Protein AF-D0RM28-F1 (afdb_monomer_lite)

Sequence (198 aa):
KNPDLLLHEFKRELDELSIKRGDALGRLAEESLDTLKEMCFSPALELQLTHNIIQNAFKDYDKEEWVIDVNKELTVTDVIVECFPLHDRAFNKQFFDEYRKRTFEFNLRKVAAGNSDRWAVEELRLHFGERVAFLFAFMHIYTKHLLPLTLSCLFYYLCYRFTSAPTWKQYMEGLAVIGVCVVCFWGPSFLVCWPRDT

Organism: Phytophthora infestans (strain T30-4) (NCBI:txid403677)

Secondary structure (DSSP, 8-state):
--HHHHHHHHHHHHHHHHHHHT-HHHHHHHS-HHHHHH----HHHHHHHHHHHHHHHHHSPPPPGGGGGSSS---HHHH-----PPP-HHHHHHHHHHHHHHHH---HHHHSSTTTTHHHHHHHHHHH-HHHHHHHHHHHHHHHHHHHHHHHHHHHHHHHHH--S--HHHHHHHHHHHHHHIIIIIHHHHHHHHHHH-

Radius of gyration: 26.25 Å; chains: 1; bounding box: 63×34×83 Å

pLDDT: mean 74.26, std 14.45, range [44.38, 92.38]

InterPro domains:
  IPR007632 Anoctamin [PTHR12308] (38-196)
  IPR049452 Anoctamin, transmembrane domain [PF04547] (125-196)

Structure (mmCIF, N/CA/C/O backbone):
data_AF-D0RM28-F1
#
_entry.id   AF-D0RM28-F1
#
loop_
_atom_site.group_PDB
_atom_site.id
_atom_site.type_symbol
_atom_site.label_atom_id
_atom_site.label_alt_id
_atom_site.label_comp_id
_atom_site.label_asym_id
_atom_site.label_entity_id
_atom_site.label_seq_id
_atom_site.pdbx_PDB_ins_code
_atom_site.Cartn_x
_atom_site.Cartn_y
_atom_site.Cartn_z
_atom_site.occupancy
_atom_site.B_iso_or_equiv
_atom_site.auth_seq_id
_atom_site.auth_comp_id
_atom_site.auth_asym_id
_atom_site.auth_atom_id
_atom_site.pdbx_PDB_model_num
ATOM 1 N N . LYS A 1 1 ? 28.332 6.209 10.156 1.00 46.50 1 LYS A N 1
ATOM 2 C CA . LYS A 1 1 ? 27.648 6.852 9.008 1.00 46.50 1 LYS A CA 1
ATOM 3 C C . LYS A 1 1 ? 28.475 6.467 7.789 1.00 46.50 1 LYS A C 1
ATOM 5 O O . LYS A 1 1 ? 29.625 6.879 7.740 1.00 46.50 1 LYS A O 1
ATOM 10 N N . ASN A 1 2 ? 27.979 5.554 6.955 1.00 49.97 2 ASN A N 1
ATOM 11 C CA . ASN A 1 2 ? 28.790 4.892 5.928 1.00 49.97 2 ASN A CA 1
ATOM 12 C C . ASN A 1 2 ? 28.854 5.786 4.677 1.00 49.97 2 ASN A C 1
ATOM 14 O O . ASN A 1 2 ? 27.791 6.132 4.163 1.00 49.97 2 ASN A O 1
ATOM 18 N N . PRO A 1 3 ? 30.050 6.195 4.221 1.00 57.53 3 PRO A N 1
ATOM 19 C CA . PRO A 1 3 ? 30.212 7.125 3.101 1.00 57.53 3 PRO A CA 1
ATOM 20 C C . PRO A 1 3 ? 29.680 6.549 1.782 1.00 57.53 3 PRO A C 1
ATOM 22 O O . PRO A 1 3 ? 29.126 7.291 0.977 1.00 57.53 3 PRO A O 1
ATOM 25 N N . ASP A 1 4 ? 29.743 5.229 1.616 1.00 56.53 4 ASP A N 1
ATOM 26 C CA . ASP A 1 4 ? 29.269 4.546 0.408 1.00 56.53 4 ASP A CA 1
ATOM 27 C C . ASP A 1 4 ? 27.743 4.606 0.275 1.00 56.53 4 ASP A C 1
ATOM 29 O O . ASP A 1 4 ? 27.213 4.788 -0.817 1.00 56.53 4 ASP A O 1
ATOM 33 N N . LEU A 1 5 ? 27.020 4.548 1.400 1.00 57.16 5 LEU A N 1
ATOM 34 C CA . LEU A 1 5 ? 25.557 4.641 1.411 1.00 57.16 5 LEU A CA 1
ATOM 35 C C . LEU A 1 5 ? 25.084 6.017 0.922 1.00 57.16 5 LEU A C 1
ATOM 37 O O . LEU A 1 5 ? 24.138 6.109 0.149 1.00 57.16 5 LEU A O 1
ATOM 41 N N . LEU A 1 6 ? 25.789 7.074 1.332 1.00 59.00 6 LEU A N 1
ATOM 42 C CA . LEU A 1 6 ? 25.508 8.441 0.893 1.00 59.00 6 LEU A CA 1
ATOM 43 C C . LEU A 1 6 ? 25.786 8.617 -0.597 1.00 59.00 6 LEU A C 1
ATOM 45 O O . LEU A 1 6 ? 25.054 9.326 -1.274 1.00 59.00 6 LEU A O 1
ATOM 49 N N . LEU A 1 7 ? 26.823 7.962 -1.114 1.00 59.16 7 LEU A N 1
ATOM 50 C CA . LEU A 1 7 ? 27.170 8.011 -2.530 1.00 59.16 7 LEU A CA 1
ATOM 51 C C . LEU A 1 7 ? 26.088 7.331 -3.385 1.00 59.16 7 LEU A C 1
ATOM 53 O O . LEU A 1 7 ? 25.697 7.860 -4.425 1.00 59.16 7 LEU A O 1
ATOM 57 N N . HIS A 1 8 ? 25.541 6.213 -2.904 1.00 61.38 8 HIS A N 1
ATOM 58 C CA . HIS A 1 8 ? 24.409 5.536 -3.539 1.00 61.38 8 HIS A CA 1
ATOM 59 C C . HIS A 1 8 ? 23.104 6.340 -3.458 1.00 61.38 8 HIS A C 1
ATOM 61 O O . HIS A 1 8 ? 22.380 6.409 -4.450 1.00 61.38 8 HIS A O 1
ATOM 67 N N . GLU A 1 9 ? 22.816 6.982 -2.323 1.00 68.81 9 GLU A N 1
ATOM 68 C CA . GLU A 1 9 ? 21.665 7.887 -2.182 1.00 68.81 9 GLU A CA 1
ATOM 69 C C . GLU A 1 9 ? 21.782 9.087 -3.129 1.00 68.81 9 GLU A C 1
ATOM 71 O O . GLU A 1 9 ? 20.832 9.412 -3.836 1.00 68.81 9 GLU A O 1
ATOM 76 N N . PHE A 1 10 ? 22.971 9.684 -3.230 1.00 65.12 10 PHE A N 1
ATOM 77 C CA . PHE A 1 10 ? 23.215 10.824 -4.110 1.00 65.12 10 PHE A CA 1
ATOM 78 C C . PHE A 1 10 ? 23.087 10.445 -5.587 1.00 65.12 10 PHE A C 1
ATOM 80 O O . PHE A 1 10 ? 22.522 11.200 -6.374 1.00 65.12 10 PHE A O 1
ATOM 87 N N . LYS A 1 11 ? 23.575 9.256 -5.971 1.00 66.81 11 LYS A N 1
ATOM 88 C CA . LYS A 1 11 ? 23.439 8.739 -7.340 1.00 66.81 11 LYS A CA 1
ATOM 89 C C . LYS A 1 11 ? 21.966 8.487 -7.688 1.00 66.81 11 LYS A C 1
ATOM 91 O O . LYS A 1 11 ? 21.524 8.873 -8.764 1.00 66.81 11 LYS A O 1
ATOM 96 N N . ARG A 1 12 ? 21.193 7.952 -6.737 1.00 67.62 12 ARG A N 1
ATOM 97 C CA . ARG A 1 12 ? 19.745 7.740 -6.865 1.00 67.62 12 ARG A CA 1
ATOM 98 C C . ARG A 1 12 ? 18.971 9.051 -7.036 1.00 67.62 12 ARG A C 1
ATOM 100 O O . ARG A 1 12 ? 18.138 9.141 -7.933 1.00 67.62 12 ARG A O 1
ATOM 107 N N . GLU A 1 13 ? 19.267 10.074 -6.235 1.00 69.56 13 GLU A N 1
ATOM 108 C CA . GLU A 1 13 ? 18.639 11.398 -6.377 1.00 69.56 13 GLU A CA 1
ATOM 109 C C . GLU A 1 13 ? 18.952 12.042 -7.737 1.00 69.56 13 GLU A C 1
ATOM 111 O O . GLU A 1 13 ? 18.086 12.656 -8.366 1.00 69.56 13 GLU A O 1
ATOM 116 N N . LEU A 1 14 ? 20.184 11.876 -8.223 1.00 64.44 14 LEU A N 1
ATOM 117 C CA . LEU A 1 14 ? 20.614 12.405 -9.517 1.00 64.44 14 LEU A CA 1
ATOM 118 C C . LEU A 1 14 ? 19.883 11.735 -10.687 1.00 64.44 14 LEU A C 1
ATOM 120 O O . LEU A 1 14 ? 19.490 12.415 -11.641 1.00 64.44 14 LEU A O 1
ATOM 124 N N . ASP A 1 15 ? 19.660 10.426 -10.596 1.00 58.44 15 ASP A N 1
ATOM 125 C CA . ASP A 1 15 ? 18.940 9.667 -11.615 1.00 58.44 15 ASP A CA 1
ATOM 126 C C . ASP A 1 15 ? 17.438 10.002 -11.605 1.00 58.44 15 ASP A C 1
ATOM 128 O O . ASP A 1 15 ? 16.861 10.245 -12.668 1.00 58.44 15 ASP A O 1
ATOM 132 N N . GLU A 1 16 ? 16.819 10.172 -10.431 1.00 68.00 16 GLU A N 1
ATOM 133 C CA . GLU A 1 16 ? 15.429 10.644 -10.307 1.00 68.00 16 GLU A CA 1
ATOM 134 C C . GLU A 1 16 ? 15.219 12.038 -10.930 1.00 68.00 16 GLU A C 1
ATOM 136 O O . GLU A 1 16 ? 14.202 12.292 -11.589 1.00 68.00 16 GLU A O 1
ATOM 141 N N . LEU A 1 17 ? 16.189 12.945 -10.773 1.00 60.72 17 LEU A N 1
ATOM 142 C CA . LEU A 1 17 ? 16.155 14.271 -11.396 1.00 60.72 17 LEU A CA 1
ATOM 143 C C . LEU A 1 17 ? 16.305 14.207 -12.921 1.00 60.72 17 LEU A C 1
ATOM 145 O O . LEU A 1 17 ? 15.641 14.968 -13.630 1.00 60.72 17 LEU A O 1
ATOM 149 N N . SER A 1 18 ? 17.137 13.298 -13.433 1.00 55.44 18 SER A N 1
ATOM 150 C CA . SER A 1 18 ? 17.341 13.117 -14.877 1.00 55.44 18 SER A CA 1
ATOM 151 C C . SER A 1 18 ? 16.098 12.553 -15.578 1.00 55.44 18 SER A C 1
ATOM 153 O O . SER A 1 18 ? 15.728 13.017 -16.658 1.00 55.44 18 SER A O 1
ATOM 155 N N . ILE A 1 19 ? 15.380 11.638 -14.915 1.00 60.91 19 ILE A N 1
ATOM 156 C CA . ILE A 1 19 ? 14.118 11.061 -15.396 1.00 60.91 19 ILE A CA 1
ATOM 157 C C . ILE A 1 19 ? 13.021 12.127 -15.431 1.00 60.91 19 ILE A C 1
ATOM 159 O O . ILE A 1 19 ? 12.317 12.250 -16.431 1.00 60.91 19 ILE A O 1
ATOM 163 N N . LYS A 1 20 ? 12.905 12.957 -14.383 1.00 65.19 20 LYS A N 1
ATOM 164 C CA . LYS A 1 20 ? 11.943 14.075 -14.356 1.00 65.19 20 LYS A CA 1
ATOM 165 C C . LYS A 1 20 ? 12.203 15.118 -15.444 1.00 65.19 20 LYS A C 1
ATOM 167 O O . LYS A 1 20 ? 11.266 15.791 -15.865 1.00 65.19 20 LYS A O 1
ATOM 172 N N . ARG A 1 21 ? 13.457 15.267 -15.881 1.00 60.56 21 ARG A N 1
ATOM 173 C CA . ARG A 1 21 ? 13.856 16.213 -16.932 1.00 60.56 21 ARG A CA 1
ATOM 174 C C . ARG A 1 21 ? 13.697 15.648 -18.350 1.00 60.56 21 ARG A C 1
ATOM 176 O O . ARG A 1 21 ? 13.718 16.421 -19.297 1.00 60.56 21 ARG A O 1
ATOM 183 N N . GLY A 1 22 ? 13.499 14.336 -18.498 1.00 52.62 22 GLY A N 1
ATOM 184 C CA . GLY A 1 22 ? 13.383 13.678 -19.804 1.00 52.62 22 GLY A CA 1
ATOM 185 C C . GLY A 1 22 ? 14.721 13.429 -20.515 1.00 52.62 22 GLY A C 1
ATOM 186 O O . GLY A 1 22 ? 14.722 12.877 -21.608 1.00 52.62 22 GLY A O 1
ATOM 187 N N . ASP A 1 23 ? 15.852 13.756 -19.880 1.00 54.53 23 ASP A N 1
ATOM 188 C CA . ASP A 1 23 ? 17.212 13.585 -20.426 1.00 54.53 23 ASP A CA 1
ATOM 189 C C . ASP A 1 23 ? 17.812 12.190 -20.140 1.00 54.53 23 ASP A C 1
ATOM 191 O O . ASP A 1 23 ? 18.965 11.915 -20.477 1.00 54.53 23 ASP A O 1
ATOM 195 N N . ALA A 1 24 ? 17.050 11.286 -19.511 1.00 53.72 24 ALA A N 1
ATOM 196 C CA . ALA A 1 24 ? 17.542 9.984 -19.047 1.00 53.72 24 ALA A CA 1
ATOM 197 C C . ALA A 1 24 ? 18.117 9.099 -20.173 1.00 53.72 24 ALA A C 1
ATOM 199 O O . ALA A 1 24 ? 19.068 8.354 -19.945 1.00 53.72 24 ALA A O 1
ATOM 200 N N . LEU A 1 25 ? 17.585 9.210 -21.395 1.00 49.03 25 LEU A N 1
ATOM 201 C CA . LEU A 1 25 ? 18.029 8.411 -22.543 1.00 49.03 25 LEU A CA 1
ATOM 202 C C . LEU A 1 25 ? 19.440 8.776 -23.024 1.00 49.03 25 LEU A C 1
ATOM 204 O O . LEU A 1 25 ? 20.177 7.890 -23.444 1.00 49.03 25 LEU A O 1
ATOM 208 N N . GLY A 1 26 ? 19.837 10.051 -22.934 1.00 44.44 26 GLY A N 1
ATOM 209 C CA . GLY A 1 26 ? 21.146 10.506 -23.416 1.00 44.44 26 GLY A CA 1
ATOM 210 C C . GLY A 1 26 ? 22.302 9.996 -22.556 1.00 44.44 26 GLY A C 1
ATOM 211 O O . GLY A 1 26 ? 23.329 9.582 -23.082 1.00 44.44 26 GLY A O 1
ATOM 212 N N . ARG A 1 27 ? 22.111 9.950 -21.231 1.00 47.25 27 ARG A N 1
ATOM 213 C CA . ARG A 1 27 ? 23.157 9.509 -20.295 1.00 47.25 27 ARG A CA 1
ATOM 214 C C . ARG A 1 27 ? 23.271 7.985 -20.200 1.00 47.25 27 ARG A C 1
ATOM 216 O O . ARG A 1 27 ? 24.377 7.471 -20.092 1.00 47.25 27 ARG A O 1
ATOM 223 N N . LEU A 1 28 ? 22.146 7.268 -20.290 1.00 47.31 28 LEU A N 1
ATOM 224 C CA . LEU A 1 28 ? 22.122 5.798 -20.309 1.00 47.31 28 LEU A CA 1
ATOM 225 C C . LEU A 1 28 ? 22.704 5.210 -21.606 1.00 47.31 28 LEU A C 1
ATOM 227 O O . LEU A 1 28 ? 23.161 4.073 -21.597 1.00 47.31 28 LEU A O 1
ATOM 231 N N . ALA A 1 29 ? 22.696 5.970 -22.707 1.00 47.12 29 ALA A N 1
ATOM 232 C CA . ALA A 1 29 ? 23.328 5.570 -23.964 1.00 47.12 29 ALA A CA 1
ATOM 233 C C . ALA A 1 29 ? 24.857 5.786 -23.975 1.00 47.12 29 ALA A C 1
ATOM 235 O O . ALA A 1 29 ? 25.557 5.098 -24.717 1.00 47.12 29 ALA A O 1
ATOM 236 N N . GLU A 1 30 ? 25.378 6.723 -23.170 1.00 50.06 30 GLU A N 1
ATOM 237 C CA . GLU A 1 30 ? 26.821 6.993 -23.038 1.00 50.06 30 GLU A CA 1
ATOM 238 C C . GLU A 1 30 ? 27.528 6.090 -22.009 1.00 50.06 30 GLU A C 1
ATOM 240 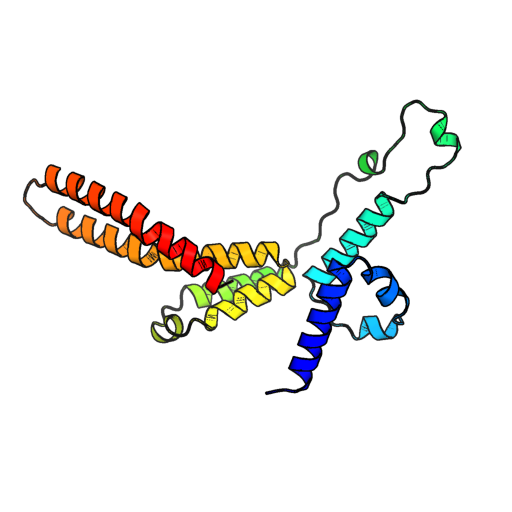O O . GLU A 1 30 ? 28.738 5.877 -22.115 1.00 50.06 30 GLU A O 1
ATOM 245 N N . GLU A 1 31 ? 26.811 5.530 -21.029 1.00 50.91 31 GLU A N 1
ATOM 246 C CA . GLU A 1 31 ? 27.380 4.548 -20.096 1.00 50.91 31 GLU A CA 1
ATOM 247 C C . GLU A 1 31 ? 27.552 3.186 -20.786 1.00 50.91 31 GLU A C 1
ATOM 249 O O . GLU A 1 31 ? 26.602 2.579 -21.279 1.00 50.91 31 GLU A O 1
ATOM 254 N N . SER A 1 32 ? 28.792 2.685 -20.828 1.00 46.16 32 SER A N 1
ATOM 255 C CA . SER A 1 32 ? 29.096 1.385 -21.428 1.00 46.16 32 SER A CA 1
ATOM 256 C C . SER A 1 32 ? 28.301 0.267 -20.738 1.00 46.16 32 SER A C 1
ATOM 258 O O . SER A 1 32 ? 28.087 0.299 -19.525 1.00 46.16 32 SER A O 1
ATOM 260 N N . LEU A 1 33 ? 27.908 -0.753 -21.508 1.00 49.31 33 LEU A N 1
ATOM 261 C CA . LEU A 1 33 ? 27.204 -1.963 -21.048 1.00 49.31 33 LEU A CA 1
ATOM 262 C C . LEU A 1 33 ? 27.838 -2.628 -19.807 1.00 49.31 33 LEU A C 1
ATOM 264 O O . LEU A 1 33 ? 27.130 -3.254 -19.019 1.00 49.31 33 LEU A O 1
ATOM 268 N N . ASP A 1 34 ? 29.147 -2.454 -19.600 1.00 44.38 34 ASP A N 1
ATOM 269 C CA . ASP A 1 34 ? 29.862 -2.943 -18.417 1.00 44.38 34 ASP A CA 1
ATOM 270 C C . ASP A 1 34 ? 29.525 -2.148 -17.140 1.00 44.38 34 ASP A C 1
ATOM 272 O O . ASP A 1 34 ? 29.417 -2.734 -16.066 1.00 44.38 34 ASP A O 1
ATOM 276 N N . THR A 1 35 ? 29.251 -0.844 -17.252 1.00 48.12 35 THR A N 1
ATOM 277 C CA . THR A 1 35 ? 28.790 0.017 -16.142 1.00 48.12 35 THR A CA 1
ATOM 278 C C . THR A 1 35 ? 27.351 -0.307 -15.729 1.00 48.12 35 THR A C 1
ATOM 280 O O . THR A 1 35 ? 27.029 -0.302 -14.542 1.00 48.12 35 THR A O 1
ATOM 283 N N . LEU A 1 36 ? 26.484 -0.650 -16.692 1.00 49.00 36 LEU A N 1
ATOM 284 C CA . LEU A 1 36 ? 25.109 -1.104 -16.427 1.00 49.00 36 LEU A CA 1
ATOM 285 C C . LEU A 1 36 ? 25.074 -2.447 -15.688 1.00 49.00 36 LEU A C 1
ATOM 287 O O . LEU A 1 36 ? 24.183 -2.675 -14.876 1.00 49.00 36 LEU A O 1
ATOM 291 N N . LYS A 1 37 ? 26.065 -3.318 -15.917 1.00 47.62 37 LYS A N 1
ATOM 292 C CA . LYS A 1 37 ? 26.203 -4.602 -15.214 1.00 47.62 37 LYS A CA 1
ATOM 293 C C . LYS A 1 37 ? 26.574 -4.436 -13.733 1.00 47.62 37 LYS A C 1
ATOM 295 O O . LYS A 1 37 ? 26.284 -5.323 -12.933 1.00 47.62 37 LYS A O 1
ATOM 300 N N . GLU A 1 38 ? 27.186 -3.309 -13.366 1.00 48.28 38 GLU A N 1
ATOM 301 C CA . GLU A 1 38 ? 27.486 -2.932 -11.977 1.00 48.28 38 GLU A CA 1
ATOM 302 C C . GLU A 1 38 ? 26.365 -2.109 -11.315 1.00 48.28 38 GLU A C 1
ATOM 304 O O . GLU A 1 38 ? 26.371 -1.923 -10.095 1.00 48.28 38 GLU A O 1
ATOM 309 N N . MET A 1 39 ? 25.364 -1.645 -12.076 1.00 51.94 39 MET A N 1
ATOM 310 C CA . MET A 1 39 ? 24.176 -1.017 -11.502 1.00 51.94 39 MET A CA 1
ATOM 311 C C . MET A 1 39 ? 23.194 -2.084 -11.027 1.00 51.94 39 MET A C 1
ATOM 313 O O . MET A 1 39 ? 22.466 -2.696 -11.802 1.00 51.94 39 MET A O 1
ATOM 317 N N . CYS A 1 40 ? 23.144 -2.287 -9.712 1.00 59.53 40 CYS A N 1
ATOM 318 C CA . CYS A 1 40 ? 22.109 -3.099 -9.086 1.00 59.53 40 CYS A CA 1
ATOM 319 C C . CYS A 1 40 ? 20.795 -2.298 -9.069 1.00 59.53 40 CYS A C 1
ATOM 321 O O . CYS A 1 40 ? 20.467 -1.630 -8.085 1.00 59.53 40 CYS A O 1
ATOM 323 N N . PHE A 1 41 ? 20.080 -2.280 -10.196 1.00 64.38 41 PHE A N 1
ATOM 324 C CA . PHE A 1 41 ? 18.762 -1.659 -10.267 1.00 64.38 41 PHE A CA 1
ATOM 325 C C . PHE A 1 41 ? 17.763 -2.432 -9.402 1.00 64.38 41 PHE A C 1
ATOM 327 O O . PHE A 1 41 ? 17.787 -3.660 -9.329 1.00 64.38 41 PHE A O 1
ATOM 334 N N . SER A 1 42 ? 16.854 -1.712 -8.742 1.00 78.12 42 SER A N 1
ATOM 335 C CA . SER A 1 42 ? 15.725 -2.365 -8.078 1.00 78.12 42 SER A CA 1
ATOM 336 C C . SER A 1 42 ? 14.830 -3.037 -9.128 1.00 78.12 42 SER A C 1
ATOM 338 O O . SER A 1 42 ? 14.594 -2.408 -10.167 1.00 78.12 42 SER A O 1
ATOM 340 N N . PRO A 1 43 ? 14.251 -4.219 -8.852 1.00 81.81 43 PRO A N 1
ATOM 341 C CA . PRO A 1 43 ? 13.397 -4.927 -9.808 1.00 81.81 43 PRO A CA 1
ATOM 342 C C . PRO A 1 43 ? 12.269 -4.063 -10.393 1.00 81.81 43 PRO A C 1
ATOM 344 O O . PRO A 1 43 ? 11.981 -4.128 -11.585 1.00 81.81 43 PRO A O 1
ATOM 347 N N . ALA A 1 44 ? 11.657 -3.193 -9.581 1.00 84.25 44 ALA A N 1
ATOM 348 C CA . ALA A 1 44 ? 10.606 -2.291 -10.051 1.00 84.25 44 ALA A CA 1
ATOM 349 C C . ALA A 1 44 ? 11.102 -1.265 -11.082 1.00 84.25 44 ALA A C 1
ATOM 351 O O . ALA A 1 44 ? 10.401 -0.967 -12.048 1.00 84.25 44 ALA A O 1
ATOM 352 N N . LEU A 1 45 ? 12.308 -0.729 -10.883 1.00 83.69 45 LEU A N 1
ATOM 353 C CA . LEU A 1 45 ? 12.910 0.250 -11.788 1.00 83.69 45 LEU A CA 1
ATOM 354 C C . LEU A 1 45 ? 13.304 -0.407 -13.113 1.00 83.69 45 LEU A C 1
ATOM 356 O O . LEU A 1 45 ? 13.041 0.154 -14.171 1.00 83.69 45 LEU A O 1
ATOM 360 N N . GLU A 1 46 ? 13.875 -1.609 -13.061 1.00 85.25 46 GLU A N 1
ATOM 361 C CA . GLU A 1 46 ? 14.212 -2.388 -14.255 1.00 85.25 46 GLU A CA 1
ATOM 362 C C . GLU A 1 46 ? 12.964 -2.675 -15.103 1.00 85.25 46 GLU A C 1
ATOM 364 O O . GLU A 1 46 ? 12.948 -2.432 -16.314 1.00 85.25 46 GLU A O 1
ATOM 369 N N . LEU A 1 47 ? 11.872 -3.102 -14.459 1.00 88.19 47 LEU A N 1
ATOM 370 C CA . LEU A 1 47 ? 10.590 -3.319 -15.129 1.00 88.19 47 LEU A CA 1
ATOM 371 C C . LEU A 1 47 ? 10.005 -2.022 -15.697 1.00 88.19 47 LEU A C 1
ATOM 373 O O . LEU A 1 47 ? 9.475 -2.028 -16.808 1.00 88.19 47 LEU A O 1
ATOM 377 N N . GLN A 1 48 ? 10.113 -0.906 -14.974 1.00 87.50 48 GLN A N 1
ATOM 378 C CA . GLN A 1 48 ? 9.636 0.394 -15.443 1.00 87.50 48 GLN A CA 1
ATOM 379 C C . GLN A 1 48 ? 10.420 0.882 -16.667 1.00 87.50 48 GLN A C 1
ATOM 381 O O . GLN A 1 48 ? 9.816 1.354 -17.631 1.00 87.50 48 GLN A O 1
ATOM 386 N N . LEU A 1 49 ? 11.748 0.752 -16.653 1.00 87.06 49 LEU A N 1
ATOM 387 C CA . LEU A 1 49 ? 12.602 1.095 -17.790 1.00 87.06 49 LEU A CA 1
ATOM 388 C C . LEU A 1 49 ? 12.273 0.218 -19.000 1.00 87.06 49 LEU A C 1
ATOM 390 O O . LEU A 1 49 ? 12.038 0.744 -20.086 1.00 87.06 49 LEU A O 1
ATOM 394 N N . THR A 1 50 ? 12.158 -1.094 -18.796 1.00 88.44 50 THR A N 1
ATOM 395 C CA . THR A 1 50 ? 11.785 -2.047 -19.851 1.00 88.44 50 THR A CA 1
ATOM 396 C C . THR A 1 50 ? 10.423 -1.702 -20.453 1.00 88.44 50 THR A C 1
ATOM 398 O O . THR A 1 50 ? 10.275 -1.644 -21.672 1.00 88.44 50 THR A O 1
ATOM 401 N N . HIS A 1 51 ? 9.431 -1.400 -19.612 1.00 88.75 51 HIS A N 1
ATOM 402 C CA . HIS A 1 51 ? 8.107 -0.991 -20.068 1.00 88.75 51 HIS A CA 1
ATOM 403 C C . HIS A 1 51 ? 8.155 0.305 -20.886 1.00 88.75 51 HIS A C 1
ATOM 405 O O . HIS A 1 51 ? 7.541 0.375 -21.946 1.00 88.75 51 HIS A O 1
ATOM 411 N N . ASN A 1 52 ? 8.915 1.311 -20.443 1.00 88.75 52 ASN A N 1
ATOM 412 C CA . ASN A 1 52 ? 9.064 2.570 -21.174 1.00 88.75 52 ASN A CA 1
ATOM 413 C C . ASN A 1 52 ? 9.742 2.378 -22.538 1.00 88.75 52 ASN A C 1
ATOM 415 O O . ASN A 1 52 ? 9.319 2.993 -23.512 1.00 88.75 52 ASN A O 1
ATOM 419 N N . ILE A 1 53 ? 10.756 1.512 -22.627 1.00 89.88 53 ILE A N 1
ATOM 420 C CA . ILE A 1 53 ? 11.411 1.175 -23.900 1.00 89.88 53 ILE A CA 1
ATOM 421 C C . ILE A 1 53 ? 10.402 0.541 -24.862 1.00 89.88 53 ILE A C 1
ATOM 423 O O . ILE A 1 53 ? 10.309 0.963 -26.012 1.00 89.88 53 ILE A O 1
ATOM 427 N N . ILE A 1 54 ? 9.604 -0.418 -24.384 1.00 87.62 54 ILE A N 1
ATOM 428 C CA . ILE A 1 54 ? 8.563 -1.074 -25.187 1.00 87.62 54 ILE A CA 1
ATOM 429 C C . ILE A 1 54 ? 7.511 -0.059 -25.658 1.00 87.62 54 ILE A C 1
ATOM 431 O O . ILE A 1 54 ? 7.161 -0.039 -26.834 1.00 87.62 54 ILE A O 1
ATOM 435 N N . GLN A 1 55 ? 7.028 0.813 -24.768 1.00 86.25 55 GLN A N 1
ATOM 436 C CA . GLN A 1 55 ? 6.030 1.832 -25.112 1.00 86.25 55 GLN A CA 1
ATOM 437 C C . GLN A 1 55 ? 6.559 2.854 -26.124 1.00 86.25 55 GLN A C 1
ATOM 439 O O . GLN A 1 55 ? 5.841 3.226 -27.050 1.00 86.25 55 GLN A O 1
ATOM 444 N N . ASN A 1 56 ? 7.818 3.278 -25.991 1.00 86.31 56 ASN A N 1
ATOM 445 C CA . ASN A 1 56 ? 8.446 4.160 -26.972 1.00 86.31 56 ASN A CA 1
ATOM 446 C C . ASN A 1 56 ? 8.610 3.452 -28.325 1.00 86.31 56 ASN A C 1
ATOM 448 O O . ASN A 1 56 ? 8.270 4.029 -29.351 1.00 86.31 56 ASN A O 1
ATOM 452 N N . ALA A 1 57 ? 9.010 2.177 -28.338 1.00 84.88 57 ALA A N 1
ATOM 453 C CA . ALA A 1 57 ? 9.078 1.390 -29.571 1.00 84.88 57 ALA A CA 1
ATOM 454 C C . ALA A 1 57 ? 7.701 1.226 -30.247 1.00 84.88 57 ALA A C 1
ATOM 456 O O . ALA A 1 57 ? 7.606 1.261 -31.469 1.00 84.88 57 ALA A O 1
ATOM 457 N N . PHE A 1 58 ? 6.618 1.100 -29.473 1.00 83.50 58 PHE A N 1
ATOM 458 C CA . PHE A 1 58 ? 5.248 1.072 -30.006 1.00 83.50 58 PHE A CA 1
ATOM 459 C C . PHE A 1 58 ? 4.755 2.423 -30.521 1.00 83.50 58 PHE A C 1
ATOM 461 O O . PHE A 1 58 ? 3.766 2.467 -31.250 1.00 83.50 58 PHE A O 1
ATOM 468 N N . LYS A 1 59 ? 5.400 3.521 -30.132 1.00 81.00 59 LYS A N 1
ATOM 469 C CA . LYS A 1 59 ? 5.102 4.856 -30.645 1.00 81.00 59 LYS A CA 1
ATOM 470 C C . LYS A 1 59 ? 5.874 5.144 -31.932 1.00 81.00 59 LYS A C 1
ATOM 472 O O . LYS A 1 59 ? 5.301 5.708 -32.858 1.00 81.00 59 LYS A O 1
ATOM 477 N N . ASP A 1 60 ? 7.131 4.715 -31.980 1.00 80.19 60 ASP A N 1
ATOM 478 C CA . ASP A 1 60 ? 8.087 5.037 -33.041 1.00 80.19 60 ASP A CA 1
ATOM 479 C C . ASP A 1 60 ? 8.245 3.889 -34.062 1.00 80.19 60 ASP A C 1
ATOM 481 O O . ASP A 1 60 ? 9.305 3.731 -34.660 1.00 80.19 60 ASP A O 1
ATOM 485 N N . TYR A 1 61 ? 7.214 3.053 -34.255 1.00 74.56 61 TYR A N 1
ATOM 486 C CA . TYR A 1 61 ? 7.278 1.963 -35.232 1.00 74.56 61 TYR A CA 1
ATOM 487 C C . TYR A 1 61 ? 7.233 2.498 -36.665 1.00 74.56 61 TYR A C 1
ATOM 489 O O . TYR A 1 61 ? 6.413 3.357 -37.006 1.00 74.56 61 TYR A O 1
ATOM 497 N N . ASP A 1 62 ? 8.090 1.942 -37.518 1.00 69.75 62 ASP A N 1
ATOM 498 C CA . ASP A 1 62 ? 8.094 2.263 -38.939 1.00 69.75 62 ASP A CA 1
ATOM 499 C C . ASP A 1 62 ? 6.791 1.777 -39.587 1.00 69.75 62 ASP A C 1
ATOM 501 O O . ASP A 1 62 ? 6.425 0.600 -39.510 1.00 69.75 62 ASP A O 1
ATOM 505 N N . LYS A 1 63 ? 6.076 2.696 -40.242 1.00 65.00 63 LYS A N 1
ATOM 506 C CA . LYS A 1 63 ? 4.965 2.357 -41.136 1.00 65.00 63 LYS A CA 1
ATOM 507 C C . LYS A 1 63 ? 5.531 2.163 -42.539 1.00 65.00 63 LYS A C 1
ATOM 509 O O . LYS A 1 63 ? 6.081 3.100 -43.113 1.00 65.00 63 LYS A O 1
ATOM 514 N N . GLU A 1 64 ? 5.389 0.967 -43.102 1.00 64.94 64 GLU A N 1
ATOM 515 C CA . GLU A 1 64 ? 5.775 0.719 -44.495 1.00 64.94 64 GLU A CA 1
ATOM 516 C C . GLU A 1 64 ? 4.854 1.516 -45.447 1.00 64.94 64 GLU A C 1
ATOM 518 O O . GLU A 1 64 ? 3.635 1.539 -45.262 1.00 64.94 64 GLU A O 1
ATOM 523 N N . GLU A 1 65 ? 5.420 2.176 -46.470 1.00 58.78 65 GLU A N 1
ATOM 524 C CA . GLU A 1 65 ? 4.701 3.117 -47.361 1.00 58.78 65 GLU A CA 1
ATOM 525 C C . GLU A 1 65 ? 3.440 2.525 -48.017 1.00 58.78 65 GLU A C 1
ATOM 527 O O . GLU A 1 65 ? 2.475 3.247 -48.264 1.00 58.78 65 GLU A O 1
ATOM 532 N N . TRP A 1 66 ? 3.398 1.210 -48.260 1.00 57.53 66 TRP A N 1
ATOM 533 C CA . TRP A 1 66 ? 2.251 0.542 -48.889 1.00 57.53 66 TRP A CA 1
ATOM 534 C C . TRP A 1 66 ? 1.027 0.398 -47.968 1.00 57.53 66 TRP A C 1
ATOM 536 O O . TRP A 1 66 ? -0.070 0.130 -48.455 1.00 57.53 66 TRP A O 1
ATOM 546 N N . VAL A 1 67 ? 1.178 0.588 -46.652 1.00 55.66 67 VAL A N 1
ATOM 547 C CA . VAL A 1 67 ? 0.072 0.515 -45.676 1.00 55.66 67 VAL A CA 1
ATOM 548 C C . VAL A 1 67 ? -0.804 1.779 -45.719 1.00 55.66 67 VAL A C 1
ATOM 550 O O . VAL A 1 67 ? -1.956 1.747 -45.291 1.00 55.66 67 VAL A O 1
ATOM 553 N N . ILE A 1 68 ? -0.300 2.876 -46.298 1.00 56.12 68 ILE A N 1
ATOM 554 C CA . ILE A 1 68 ? -0.990 4.177 -46.394 1.00 56.12 68 ILE A CA 1
ATOM 555 C C . ILE A 1 68 ? -2.149 4.140 -47.417 1.00 56.12 68 ILE A C 1
ATOM 557 O O . ILE A 1 68 ? -3.058 4.965 -47.355 1.00 56.12 68 ILE A O 1
ATOM 561 N N . ASP A 1 69 ? -2.163 3.157 -48.324 1.00 56.22 69 ASP A N 1
ATOM 562 C CA . ASP A 1 69 ? -3.141 3.051 -49.421 1.00 56.22 69 ASP A CA 1
ATOM 563 C C . ASP A 1 69 ? -4.430 2.286 -49.038 1.00 56.22 69 ASP A C 1
ATOM 565 O O . ASP A 1 69 ? -5.390 2.212 -49.811 1.00 56.22 69 ASP A O 1
ATOM 569 N N . VAL A 1 70 ? -4.489 1.708 -47.831 1.00 59.06 70 VAL A N 1
ATOM 570 C CA . VAL A 1 70 ? -5.642 0.936 -47.344 1.00 59.06 70 VAL A CA 1
ATOM 571 C C . VAL A 1 70 ? -6.325 1.704 -46.212 1.00 59.06 70 VAL A C 1
ATOM 573 O O . VAL A 1 70 ? -5.733 1.933 -45.167 1.00 59.06 70 VAL A O 1
ATOM 576 N N . ASN A 1 71 ? -7.614 2.034 -46.374 1.00 58.50 71 ASN A N 1
ATOM 577 C CA . ASN A 1 71 ? -8.465 2.779 -45.416 1.00 58.50 71 ASN A CA 1
ATOM 578 C C . ASN A 1 71 ? -8.559 2.200 -43.975 1.00 58.50 71 ASN A C 1
ATOM 580 O O . ASN A 1 71 ? -9.320 2.712 -43.153 1.00 58.50 71 ASN A O 1
ATOM 584 N N . LYS A 1 72 ? -7.843 1.117 -43.659 1.00 60.72 72 LYS A N 1
ATOM 585 C CA . LYS A 1 72 ? -7.685 0.555 -42.316 1.00 60.72 72 LYS A CA 1
ATOM 586 C C . LYS A 1 72 ? -6.196 0.418 -42.015 1.00 60.72 72 LYS A C 1
ATOM 588 O O . LYS A 1 72 ? -5.579 -0.570 -42.404 1.00 60.72 72 LYS A O 1
ATOM 593 N N . GLU A 1 73 ? -5.650 1.393 -41.301 1.00 64.81 73 GLU A N 1
ATOM 594 C CA . GLU A 1 73 ? -4.307 1.295 -40.736 1.00 64.81 73 GLU A CA 1
ATOM 595 C C . GLU A 1 73 ? -4.308 0.210 -39.649 1.00 64.81 73 GLU A C 1
ATOM 597 O O . GLU A 1 73 ? -5.003 0.355 -38.642 1.00 64.81 73 GLU A O 1
ATOM 602 N N . LEU A 1 74 ? -3.565 -0.885 -39.850 1.00 68.25 74 LEU A N 1
ATOM 603 C CA . LEU A 1 74 ? -3.267 -1.807 -38.753 1.00 68.25 74 LEU A CA 1
ATOM 604 C C . LEU A 1 74 ? -2.359 -1.090 -37.754 1.00 68.25 74 LEU A C 1
ATOM 606 O O . LEU A 1 74 ? -1.313 -0.553 -38.119 1.00 68.25 74 LEU A O 1
ATOM 610 N N . THR A 1 75 ? -2.752 -1.112 -36.490 1.00 73.25 75 THR A N 1
ATOM 611 C CA . THR A 1 75 ? -1.999 -0.526 -35.383 1.00 73.25 75 THR A CA 1
ATOM 612 C C . THR A 1 75 ? -1.359 -1.617 -34.532 1.00 73.25 75 THR A C 1
ATOM 614 O O . THR A 1 75 ? -1.790 -2.769 -34.532 1.00 73.25 75 THR A O 1
ATOM 617 N N . VAL A 1 76 ? -0.340 -1.260 -33.746 1.00 75.25 76 VAL A N 1
ATOM 618 C CA . VAL A 1 76 ? 0.313 -2.187 -32.800 1.00 75.25 76 VAL A CA 1
ATOM 619 C C . VAL A 1 76 ? -0.702 -2.819 -31.831 1.00 75.25 76 VAL A C 1
ATOM 621 O O . VAL A 1 76 ? -0.567 -3.984 -31.458 1.00 75.25 76 VAL A O 1
ATOM 624 N N . THR A 1 77 ? -1.763 -2.085 -31.489 1.00 76.00 77 THR A N 1
ATOM 625 C CA . THR A 1 77 ? -2.864 -2.542 -30.629 1.00 76.00 77 THR A CA 1
ATOM 626 C C . THR A 1 77 ? -3.762 -3.611 -31.254 1.00 76.00 77 THR A C 1
ATOM 628 O O . THR A 1 77 ? -4.491 -4.275 -30.524 1.00 76.00 77 THR A O 1
ATOM 631 N N . ASP A 1 78 ? -3.706 -3.818 -32.574 1.00 79.19 78 ASP A N 1
ATOM 632 C CA . ASP A 1 78 ? -4.431 -4.910 -33.240 1.00 79.19 78 ASP A CA 1
ATOM 633 C C . ASP A 1 78 ? -3.685 -6.252 -33.133 1.00 79.19 78 ASP A C 1
ATOM 635 O O . ASP A 1 78 ? -4.289 -7.316 -33.269 1.00 79.19 78 ASP A O 1
ATOM 639 N N . VAL A 1 79 ? -2.370 -6.213 -32.888 1.00 82.69 79 VAL A N 1
ATOM 640 C CA . VAL A 1 79 ? -1.499 -7.399 -32.815 1.00 82.69 79 VAL A CA 1
ATOM 641 C C . VAL A 1 79 ? -1.183 -7.770 -31.368 1.00 82.69 79 VAL A C 1
ATOM 643 O O . VAL A 1 79 ? -1.194 -8.947 -31.005 1.00 82.69 79 VAL A O 1
ATOM 646 N N . ILE A 1 80 ? -0.891 -6.773 -30.533 1.00 84.38 80 ILE A N 1
ATOM 647 C CA . ILE A 1 80 ? -0.492 -6.967 -29.140 1.00 84.38 80 ILE A CA 1
ATOM 648 C C . ILE A 1 80 ? -1.676 -6.629 -28.242 1.00 84.38 80 ILE A C 1
ATOM 650 O O . ILE A 1 80 ? -2.077 -5.473 -28.139 1.00 84.38 80 ILE A O 1
ATOM 654 N N . VAL A 1 81 ? -2.206 -7.652 -27.568 1.00 85.69 81 VAL A N 1
ATOM 655 C CA . VAL A 1 81 ? -3.362 -7.512 -26.672 1.00 85.69 81 VAL A CA 1
ATOM 656 C C . VAL A 1 81 ? -2.948 -6.849 -25.357 1.00 85.69 81 VAL A C 1
ATOM 658 O O . VAL A 1 81 ? -3.474 -5.799 -25.005 1.00 85.69 81 VAL A O 1
ATOM 661 N N . GLU A 1 82 ? -1.981 -7.429 -24.639 1.00 87.25 82 GLU A N 1
ATOM 662 C CA . GLU A 1 82 ? -1.527 -6.937 -23.332 1.00 87.25 82 GLU A CA 1
ATOM 663 C C . GLU A 1 82 ? -0.043 -7.258 -23.089 1.00 87.25 82 GLU A C 1
ATOM 665 O O . GLU A 1 82 ? 0.475 -8.275 -23.550 1.00 87.25 82 GLU A O 1
ATOM 670 N N . CYS A 1 83 ? 0.634 -6.402 -22.318 1.00 86.50 83 CYS A N 1
ATOM 671 C CA . CYS A 1 83 ? 2.012 -6.593 -21.866 1.00 86.50 83 CYS A CA 1
ATOM 672 C C . CYS A 1 83 ? 2.083 -6.362 -20.352 1.00 86.50 83 CYS A C 1
ATOM 674 O O . CYS A 1 83 ? 1.909 -5.234 -19.889 1.00 86.50 83 CYS A O 1
ATOM 676 N N . PHE A 1 84 ? 2.355 -7.417 -19.581 1.00 90.50 84 PHE A N 1
ATOM 677 C CA . PHE A 1 84 ? 2.403 -7.366 -18.118 1.00 90.50 84 PHE A CA 1
ATOM 678 C C . PHE A 1 84 ? 3.641 -8.089 -17.561 1.00 90.50 84 PHE A C 1
ATOM 680 O O . PHE A 1 84 ? 4.093 -9.078 -18.143 1.00 90.50 84 PHE A O 1
ATOM 687 N N . PRO A 1 85 ? 4.204 -7.618 -16.432 1.00 90.31 85 PRO A N 1
ATOM 688 C CA . PRO A 1 85 ? 5.325 -8.285 -15.783 1.00 90.31 85 PRO A CA 1
ATOM 689 C C . PRO A 1 85 ? 4.882 -9.583 -15.096 1.00 90.31 85 PRO A C 1
ATOM 691 O O . PRO A 1 85 ? 3.746 -9.714 -14.634 1.00 90.31 85 PRO A O 1
ATOM 694 N N . LEU A 1 86 ? 5.803 -10.540 -14.981 1.00 90.38 86 LEU A N 1
ATOM 695 C CA . LEU A 1 86 ? 5.564 -11.792 -14.263 1.00 90.38 86 LEU A CA 1
ATOM 696 C C . LEU A 1 86 ? 5.818 -11.633 -12.760 1.00 90.38 86 LEU A C 1
ATOM 698 O O . LEU A 1 86 ? 6.706 -10.903 -12.328 1.00 90.38 86 LEU A O 1
ATOM 702 N N . HIS A 1 87 ? 5.048 -12.363 -11.953 1.00 86.94 87 HIS A N 1
ATOM 703 C CA . HIS A 1 87 ? 5.210 -12.369 -10.501 1.00 86.94 87 HIS A CA 1
ATOM 704 C C . HIS A 1 87 ? 6.361 -13.267 -10.038 1.00 86.94 87 HIS A C 1
ATOM 706 O O . HIS A 1 87 ? 6.412 -14.448 -10.392 1.00 86.94 87 HIS A O 1
ATOM 712 N N . ASP A 1 88 ? 7.177 -12.758 -9.114 1.00 88.38 88 ASP A N 1
ATOM 713 C CA . ASP A 1 88 ? 8.097 -13.578 -8.329 1.00 88.38 88 ASP A CA 1
ATOM 714 C C . ASP A 1 88 ? 7.357 -14.255 -7.162 1.00 88.38 88 ASP A C 1
ATOM 716 O O . ASP A 1 88 ? 7.066 -13.666 -6.117 1.00 88.38 88 ASP A O 1
ATOM 720 N N . ARG A 1 89 ? 7.031 -15.537 -7.344 1.00 87.19 89 ARG A N 1
ATOM 721 C CA . ARG A 1 89 ? 6.311 -16.334 -6.339 1.00 87.19 89 ARG A CA 1
ATOM 722 C C . ARG A 1 89 ? 7.152 -16.624 -5.095 1.00 87.19 89 ARG A C 1
ATOM 724 O O . ARG A 1 89 ? 6.574 -16.793 -4.019 1.00 87.19 89 ARG A O 1
ATOM 731 N N . ALA A 1 90 ? 8.474 -16.727 -5.234 1.00 81.56 90 ALA A N 1
ATOM 732 C CA . ALA A 1 90 ? 9.362 -17.056 -4.125 1.00 81.56 90 ALA A CA 1
ATOM 733 C C . ALA A 1 90 ? 9.484 -15.860 -3.179 1.00 81.56 90 ALA A C 1
ATOM 735 O O . ALA A 1 90 ? 9.254 -16.017 -1.976 1.00 81.56 90 ALA A O 1
ATOM 736 N N . PHE A 1 91 ? 9.731 -14.673 -3.741 1.00 83.12 91 PHE A N 1
ATOM 737 C CA . PHE A 1 91 ? 9.726 -13.419 -2.994 1.00 83.12 91 PHE A CA 1
ATOM 738 C C . PHE A 1 91 ? 8.378 -13.190 -2.307 1.00 83.12 91 PHE A C 1
ATOM 740 O O . PHE A 1 91 ? 8.337 -13.019 -1.091 1.00 83.12 91 PHE A O 1
ATOM 747 N N . ASN A 1 92 ? 7.267 -13.286 -3.049 1.00 85.12 92 ASN A N 1
ATOM 748 C CA . ASN A 1 92 ? 5.933 -13.037 -2.498 1.00 85.12 92 ASN A CA 1
ATOM 749 C C . ASN A 1 92 ? 5.652 -13.903 -1.266 1.00 85.12 92 ASN A C 1
ATOM 751 O O . ASN A 1 92 ? 5.203 -13.399 -0.239 1.00 85.12 92 ASN A O 1
ATOM 755 N N . LYS A 1 93 ? 5.945 -15.206 -1.340 1.00 84.88 93 LYS A N 1
ATOM 756 C CA . LYS A 1 93 ? 5.713 -16.116 -0.215 1.00 84.88 93 LYS A CA 1
ATOM 757 C C . LYS A 1 93 ? 6.541 -15.721 1.011 1.00 84.88 93 LYS A C 1
ATOM 759 O O . LYS A 1 93 ? 5.991 -15.620 2.102 1.00 84.88 93 LYS A O 1
ATOM 764 N N . GLN A 1 94 ? 7.838 -15.471 0.828 1.00 84.00 94 GLN A N 1
ATOM 765 C CA . GLN A 1 94 ? 8.735 -15.103 1.926 1.00 84.00 94 GLN A CA 1
ATOM 766 C C . GLN A 1 94 ? 8.353 -13.756 2.545 1.00 84.00 94 GLN A C 1
ATOM 768 O O . GLN A 1 94 ? 8.263 -13.647 3.767 1.00 84.00 94 GLN A O 1
ATOM 773 N N . PHE A 1 95 ? 8.067 -12.758 1.707 1.00 83.38 95 PHE A N 1
ATOM 774 C CA . PHE A 1 95 ? 7.663 -11.428 2.141 1.00 83.38 95 PHE A CA 1
ATOM 775 C C . PHE A 1 95 ? 6.377 -11.478 2.967 1.00 83.38 95 PHE A C 1
ATOM 777 O O . PHE A 1 95 ? 6.344 -10.945 4.072 1.00 83.38 95 PHE A O 1
ATOM 784 N N . PHE A 1 96 ? 5.327 -12.152 2.482 1.00 84.06 96 PHE A N 1
ATOM 785 C CA . PHE A 1 96 ? 4.061 -12.228 3.214 1.00 84.06 96 PHE A CA 1
ATOM 786 C C . PHE A 1 96 ? 4.152 -13.085 4.480 1.00 84.06 96 PHE A C 1
ATOM 788 O O . PHE A 1 96 ? 3.500 -12.754 5.472 1.00 84.06 96 PHE A O 1
ATOM 795 N N . ASP A 1 97 ? 4.973 -14.139 4.492 1.00 84.38 97 ASP A N 1
ATOM 796 C CA . ASP A 1 97 ? 5.225 -14.929 5.700 1.00 84.38 97 ASP A CA 1
ATOM 797 C C . ASP A 1 97 ? 5.938 -14.088 6.777 1.00 84.38 97 ASP A C 1
ATOM 799 O O . ASP A 1 97 ? 5.552 -14.121 7.949 1.00 84.38 97 ASP A O 1
ATOM 803 N N . GLU A 1 98 ? 6.943 -13.297 6.390 1.00 80.56 98 GLU A N 1
ATOM 804 C CA . GLU A 1 98 ? 7.678 -12.385 7.276 1.00 80.56 98 GLU A CA 1
ATOM 805 C C . GLU A 1 98 ? 6.789 -11.223 7.748 1.00 80.56 98 GLU A C 1
ATOM 807 O O . GLU A 1 98 ? 6.731 -10.919 8.943 1.00 80.56 98 GLU A O 1
ATOM 812 N N . TYR A 1 99 ? 6.036 -10.617 6.825 1.00 79.56 99 TYR A N 1
ATOM 813 C CA . TYR A 1 99 ? 5.086 -9.547 7.110 1.00 79.56 99 TYR A CA 1
ATOM 814 C C . TYR A 1 99 ? 4.037 -10.019 8.116 1.00 79.56 99 TYR A C 1
ATOM 816 O O . TYR A 1 99 ? 3.868 -9.395 9.159 1.00 79.56 99 TYR A O 1
ATOM 824 N N . ARG A 1 100 ? 3.414 -11.183 7.882 1.00 80.75 100 ARG A N 1
ATOM 825 C CA . ARG A 1 100 ? 2.420 -11.769 8.789 1.00 80.75 100 ARG A CA 1
ATOM 826 C C . ARG A 1 100 ? 2.991 -12.008 10.182 1.00 80.75 100 ARG A C 1
ATOM 828 O O . ARG A 1 100 ? 2.343 -11.651 11.164 1.00 80.75 100 ARG A O 1
ATOM 835 N N . LYS A 1 101 ? 4.180 -12.609 10.288 1.00 80.75 101 LYS A N 1
ATOM 836 C CA . LYS A 1 101 ? 4.829 -12.828 11.591 1.00 80.75 101 LYS A CA 1
ATOM 837 C C . LYS A 1 101 ? 4.987 -11.509 12.345 1.00 80.75 101 LYS A C 1
ATOM 839 O O . LYS A 1 101 ? 4.604 -11.429 13.507 1.00 80.75 101 LYS A O 1
ATOM 844 N N . ARG A 1 102 ? 5.461 -10.463 11.665 1.00 72.12 102 ARG A N 1
ATOM 845 C CA . ARG A 1 102 ? 5.700 -9.145 12.266 1.00 72.12 102 ARG A CA 1
ATOM 846 C C . ARG A 1 102 ? 4.415 -8.380 12.593 1.00 72.12 102 ARG A C 1
ATOM 848 O O . ARG A 1 102 ? 4.382 -7.713 13.619 1.00 72.12 102 ARG A O 1
ATOM 855 N N . THR A 1 103 ? 3.349 -8.510 11.800 1.00 71.19 103 THR A N 1
ATOM 856 C CA . THR A 1 103 ? 2.045 -7.882 12.092 1.00 71.19 103 THR A CA 1
ATOM 857 C C . THR A 1 103 ? 1.411 -8.436 13.370 1.00 71.19 103 THR A C 1
ATOM 859 O O . THR A 1 103 ? 0.796 -7.687 14.123 1.00 71.19 103 THR A O 1
ATOM 862 N N . PHE A 1 104 ? 1.557 -9.741 13.628 1.00 65.44 104 PHE A N 1
ATOM 863 C CA . PHE A 1 104 ? 0.983 -10.394 14.812 1.00 65.44 104 PHE A CA 1
ATOM 864 C C . PHE A 1 104 ? 1.937 -10.455 16.016 1.00 65.44 104 PHE A C 1
ATOM 866 O O . PHE A 1 104 ? 1.522 -10.862 17.104 1.00 65.44 104 PHE A O 1
ATOM 873 N N . GLU A 1 105 ? 3.192 -10.018 15.872 1.00 64.62 105 GLU A N 1
ATOM 874 C CA . GLU A 1 105 ? 4.080 -9.773 17.008 1.00 64.62 105 GLU A CA 1
ATOM 875 C C . GLU A 1 105 ? 3.595 -8.541 17.790 1.00 64.62 105 GLU A C 1
ATOM 877 O O . GLU A 1 105 ? 4.024 -7.410 17.562 1.00 64.62 105 GLU A O 1
ATOM 882 N N . PHE A 1 106 ? 2.717 -8.762 18.771 1.00 55.66 106 PHE A N 1
ATOM 883 C CA . PHE A 1 106 ? 2.287 -7.744 19.735 1.00 55.66 106 PHE A CA 1
ATOM 884 C C . PHE A 1 106 ? 3.410 -7.402 20.723 1.00 55.66 106 PHE A C 1
ATOM 886 O O . PHE A 1 106 ? 3.336 -7.678 21.920 1.00 55.66 106 PHE A O 1
ATOM 893 N N . ASN A 1 107 ? 4.484 -6.790 20.232 1.00 59.47 107 ASN A N 1
ATOM 894 C CA . ASN A 1 107 ? 5.539 -6.264 21.080 1.00 59.47 107 ASN A CA 1
ATOM 895 C C . ASN A 1 107 ? 5.313 -4.762 21.286 1.00 59.47 107 ASN A C 1
ATOM 897 O O . ASN A 1 107 ? 5.757 -3.934 20.490 1.00 59.47 107 ASN A O 1
ATOM 901 N N . LEU A 1 108 ? 4.624 -4.412 22.378 1.00 54.00 108 LEU A N 1
ATOM 902 C CA . LEU A 1 108 ? 4.281 -3.031 22.767 1.00 54.00 108 LEU A CA 1
ATOM 903 C C . LEU A 1 108 ? 5.492 -2.076 22.734 1.00 54.00 108 LEU A C 1
ATOM 905 O O . LEU A 1 108 ? 5.344 -0.886 22.467 1.00 54.00 108 LEU A O 1
ATOM 909 N N . ARG A 1 109 ? 6.707 -2.604 22.939 1.00 53.44 109 ARG A N 1
ATOM 910 C CA . ARG A 1 109 ? 7.964 -1.844 22.914 1.00 53.44 109 ARG A CA 1
ATOM 911 C C . ARG A 1 109 ? 8.437 -1.479 21.499 1.00 53.44 109 ARG A C 1
ATOM 913 O O . ARG A 1 109 ? 9.063 -0.440 21.329 1.00 53.44 109 ARG A O 1
ATOM 920 N N . LYS A 1 110 ? 8.128 -2.304 20.488 1.00 51.97 110 LYS A N 1
ATOM 921 C CA . LYS A 1 110 ? 8.419 -2.028 19.066 1.00 51.97 110 LYS A CA 1
ATOM 922 C C . LYS A 1 110 ? 7.364 -1.123 18.425 1.00 51.97 110 LYS A C 1
ATOM 924 O O . LYS A 1 110 ? 7.707 -0.362 17.535 1.00 51.97 110 LYS A O 1
ATOM 929 N N . VAL A 1 111 ? 6.120 -1.145 18.908 1.00 50.25 111 VAL A N 1
ATOM 930 C CA . VAL A 1 111 ? 5.038 -0.262 18.423 1.00 50.25 111 VAL A CA 1
ATOM 931 C C . VAL A 1 111 ? 5.336 1.217 18.709 1.00 50.25 111 VAL A C 1
ATOM 933 O O . VAL A 1 111 ? 5.012 2.076 17.895 1.00 50.25 111 VAL A O 1
ATOM 936 N N . ALA A 1 112 ? 6.015 1.516 19.823 1.00 47.62 112 ALA A N 1
ATOM 937 C CA . ALA A 1 112 ? 6.466 2.872 20.156 1.00 47.62 112 ALA A CA 1
ATOM 938 C C . ALA A 1 112 ? 7.667 3.343 19.310 1.00 47.62 112 ALA A C 1
ATOM 940 O O . ALA A 1 112 ? 7.868 4.539 19.119 1.00 47.62 112 ALA A O 1
ATOM 941 N N . ALA A 1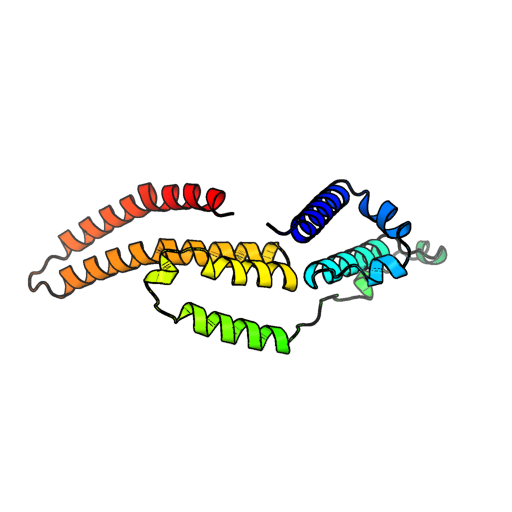 113 ? 8.459 2.406 18.784 1.00 48.59 113 ALA A N 1
ATOM 942 C CA . ALA A 1 113 ? 9.572 2.677 17.888 1.00 48.59 113 ALA A CA 1
ATOM 943 C C . ALA A 1 113 ? 9.107 2.429 16.447 1.00 48.59 113 ALA A C 1
ATOM 945 O O . ALA A 1 113 ? 9.355 1.361 15.890 1.00 48.59 113 ALA A O 1
ATOM 946 N N . GLY A 1 114 ? 8.433 3.410 15.837 1.00 50.81 114 GLY A N 1
ATOM 947 C CA . GLY A 1 114 ? 7.834 3.355 14.488 1.00 50.81 114 GLY A CA 1
ATOM 948 C C . GLY A 1 114 ? 8.762 2.987 13.311 1.00 50.81 114 GLY A C 1
ATOM 949 O O . GLY A 1 114 ? 8.374 3.115 12.158 1.00 50.81 114 GLY A O 1
ATOM 950 N N . ASN A 1 115 ? 9.978 2.512 13.578 1.00 52.72 115 ASN A N 1
ATOM 951 C CA . ASN A 1 115 ? 10.998 2.130 12.613 1.00 52.72 115 ASN A CA 1
ATOM 952 C C . ASN A 1 115 ? 10.850 0.691 12.076 1.00 52.72 115 ASN A C 1
ATOM 954 O O . ASN A 1 115 ? 11.413 0.371 11.034 1.00 52.72 115 ASN A O 1
ATOM 958 N N . SER A 1 116 ? 10.121 -0.193 12.768 1.00 54.22 116 SER A N 1
ATOM 959 C CA . SER A 1 116 ? 10.025 -1.613 12.370 1.00 54.22 116 SER A CA 1
ATOM 960 C C . SER A 1 116 ? 9.238 -1.841 11.072 1.00 54.22 116 SER A C 1
ATOM 962 O O . SER A 1 116 ? 9.548 -2.769 10.325 1.00 54.22 116 SER A O 1
ATOM 964 N N . ASP A 1 117 ? 8.292 -0.953 10.764 1.00 61.97 117 ASP A N 1
ATOM 965 C CA . ASP A 1 117 ? 7.417 -1.073 9.593 1.00 61.97 117 ASP A CA 1
ATOM 966 C C . ASP A 1 117 ? 7.980 -0.390 8.341 1.00 61.97 117 ASP A C 1
ATOM 968 O O . ASP A 1 117 ? 7.561 -0.696 7.225 1.00 61.97 117 ASP A O 1
ATOM 972 N N . ARG A 1 118 ? 8.970 0.501 8.508 1.00 66.25 118 ARG A N 1
ATOM 973 C CA . ARG A 1 118 ? 9.616 1.213 7.395 1.00 66.25 118 ARG A CA 1
ATOM 974 C C . ARG A 1 118 ? 10.334 0.251 6.448 1.00 66.25 118 ARG A C 1
ATOM 976 O O . ARG A 1 118 ? 10.332 0.470 5.244 1.00 66.25 118 ARG A O 1
ATOM 983 N N . TRP A 1 119 ? 10.877 -0.842 6.989 1.00 70.81 119 TRP A N 1
ATOM 984 C CA . TRP A 1 119 ? 11.482 -1.917 6.201 1.00 70.81 119 TRP A CA 1
ATOM 985 C C . TRP A 1 119 ? 10.490 -2.541 5.209 1.00 70.81 119 TRP A C 1
ATOM 987 O O . TRP A 1 119 ? 10.827 -2.708 4.045 1.00 70.81 119 TRP A O 1
ATOM 997 N N . ALA A 1 120 ? 9.260 -2.842 5.641 1.00 71.62 120 ALA A N 1
ATOM 998 C CA . ALA A 1 120 ? 8.286 -3.522 4.784 1.00 71.62 120 ALA A CA 1
ATOM 999 C C . ALA A 1 120 ? 7.837 -2.631 3.618 1.00 71.62 120 ALA A C 1
ATOM 1001 O O . ALA A 1 120 ? 7.688 -3.111 2.498 1.00 71.62 120 ALA A O 1
ATOM 1002 N N . VAL A 1 121 ? 7.651 -1.333 3.879 1.00 76.25 121 VAL A N 1
ATOM 1003 C CA . VAL A 1 121 ? 7.291 -0.345 2.851 1.00 76.25 121 VAL A CA 1
ATOM 1004 C C . VAL A 1 121 ? 8.434 -0.141 1.856 1.00 76.25 121 VAL A C 1
ATOM 1006 O O . VAL A 1 121 ? 8.182 -0.067 0.657 1.00 76.25 121 VAL A O 1
ATOM 1009 N N . GLU A 1 122 ? 9.682 -0.087 2.329 1.00 76.94 122 GLU A N 1
ATOM 1010 C CA . GLU A 1 122 ? 10.851 0.065 1.457 1.00 76.94 122 GLU A CA 1
ATOM 1011 C C . GLU A 1 122 ? 11.054 -1.158 0.555 1.00 76.94 122 GLU A C 1
ATOM 1013 O O . GLU A 1 122 ? 11.255 -1.015 -0.647 1.00 76.94 122 GLU A O 1
ATOM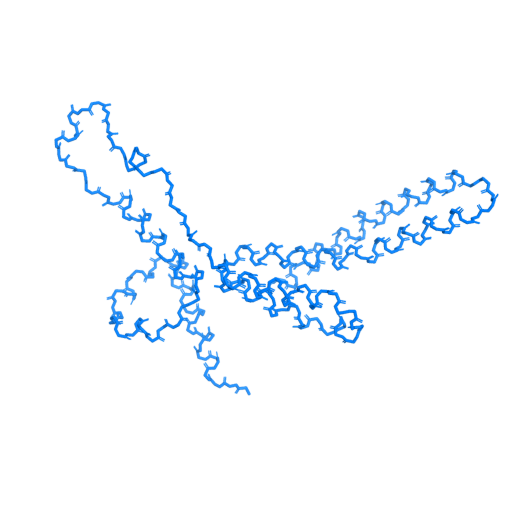 1018 N N . GLU A 1 123 ? 10.928 -2.363 1.104 1.00 77.56 123 GLU A N 1
ATOM 1019 C CA . GLU A 1 123 ? 11.051 -3.602 0.333 1.00 77.56 123 GLU A CA 1
ATOM 1020 C C . GLU A 1 123 ? 9.943 -3.709 -0.733 1.00 77.56 123 GLU A C 1
ATOM 1022 O O . GLU A 1 123 ? 10.204 -4.019 -1.897 1.00 77.56 123 GLU A O 1
ATOM 1027 N N . LEU A 1 124 ? 8.702 -3.354 -0.366 1.00 80.94 124 LEU A N 1
ATOM 1028 C CA . LEU A 1 124 ? 7.583 -3.230 -1.308 1.00 80.94 124 LEU A CA 1
ATOM 1029 C C . LEU A 1 124 ? 7.876 -2.197 -2.402 1.00 80.94 124 LEU A C 1
ATOM 1031 O O . LEU A 1 124 ? 7.546 -2.437 -3.563 1.00 80.94 124 LEU A O 1
ATOM 1035 N N . ARG A 1 125 ? 8.507 -1.068 -2.052 1.00 84.44 125 ARG A N 1
ATOM 1036 C CA . ARG A 1 125 ? 8.883 -0.010 -3.001 1.00 84.44 125 ARG A CA 1
ATOM 1037 C C . ARG A 1 125 ? 9.885 -0.510 -4.030 1.00 84.44 125 ARG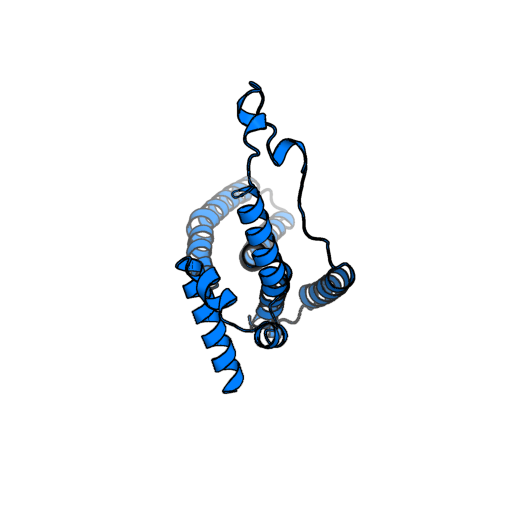 A C 1
ATOM 1039 O O . ARG A 1 125 ? 9.723 -0.213 -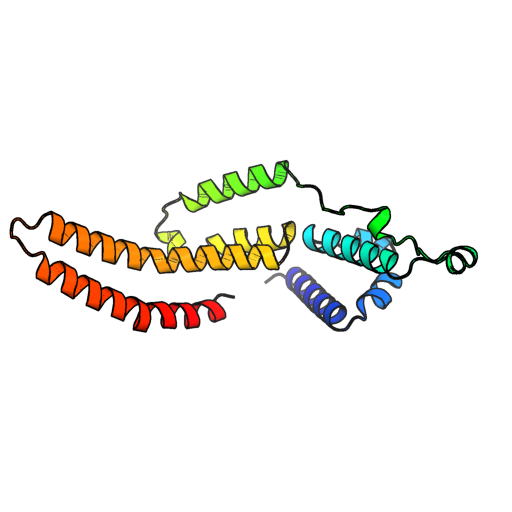5.210 1.00 84.44 125 ARG A O 1
ATOM 1046 N N . LEU A 1 126 ? 10.886 -1.273 -3.602 1.00 81.50 126 LEU A N 1
ATOM 1047 C CA . LEU A 1 126 ? 11.926 -1.801 -4.486 1.00 81.50 126 LEU A CA 1
ATOM 1048 C C . LEU A 1 126 ? 11.392 -2.886 -5.438 1.00 81.50 126 LEU A C 1
ATOM 1050 O O . LEU A 1 126 ? 11.834 -2.955 -6.585 1.00 81.50 126 LEU A O 1
ATOM 1054 N N . HIS A 1 127 ? 10.426 -3.699 -4.997 1.00 82.31 127 HIS A N 1
ATOM 1055 C CA . HIS A 1 127 ? 9.888 -4.809 -5.794 1.00 82.31 127 HIS A CA 1
ATOM 1056 C C . HIS A 1 127 ? 8.668 -4.458 -6.656 1.00 82.31 127 HIS A C 1
ATOM 1058 O O . HIS A 1 127 ? 8.589 -4.889 -7.804 1.00 82.31 127 HIS A O 1
ATOM 1064 N N . PHE A 1 128 ? 7.712 -3.689 -6.130 1.00 83.19 128 PHE A N 1
ATOM 1065 C CA . PHE A 1 128 ? 6.455 -3.360 -6.823 1.00 83.19 128 PHE A CA 1
ATOM 1066 C C . PHE A 1 128 ? 6.378 -1.911 -7.304 1.00 83.19 128 PHE A C 1
ATOM 1068 O O . PHE A 1 128 ? 5.436 -1.534 -8.003 1.00 83.19 128 PHE A O 1
ATOM 1075 N N . GLY A 1 129 ? 7.359 -1.095 -6.930 1.00 85.44 129 GLY A N 1
ATOM 1076 C CA . GLY A 1 129 ? 7.417 0.310 -7.278 1.00 85.44 129 GLY A CA 1
ATOM 1077 C C . GLY A 1 129 ? 6.744 1.211 -6.251 1.00 85.44 129 GLY A C 1
ATOM 1078 O O . GLY A 1 129 ? 6.082 0.797 -5.296 1.00 85.44 129 GLY A O 1
ATOM 1079 N N . GLU A 1 130 ? 6.924 2.504 -6.477 1.00 85.31 130 GLU A N 1
ATOM 1080 C CA . GLU A 1 130 ? 6.594 3.550 -5.515 1.00 85.31 130 GLU A CA 1
ATOM 1081 C C . GLU A 1 130 ? 5.088 3.675 -5.252 1.00 85.31 130 GLU A C 1
ATOM 1083 O O . GLU A 1 130 ? 4.656 3.792 -4.108 1.00 85.31 130 GLU A O 1
ATOM 1088 N N . ARG A 1 131 ? 4.261 3.574 -6.302 1.00 84.50 131 ARG A N 1
ATOM 1089 C CA . ARG A 1 131 ? 2.801 3.742 -6.193 1.00 84.50 131 ARG A CA 1
ATOM 1090 C C . ARG A 1 131 ? 2.156 2.690 -5.293 1.00 84.50 131 ARG A C 1
ATOM 1092 O O . ARG A 1 131 ? 1.296 3.016 -4.479 1.00 84.50 131 ARG A O 1
ATOM 1099 N N . VAL A 1 132 ? 2.574 1.433 -5.441 1.00 86.44 132 VAL A N 1
ATOM 1100 C CA . VAL A 1 132 ? 2.060 0.324 -4.628 1.00 86.44 132 VAL A CA 1
ATOM 1101 C C . VAL A 1 132 ? 2.544 0.473 -3.188 1.00 86.44 132 VAL A C 1
ATOM 1103 O O . VAL A 1 132 ? 1.747 0.349 -2.260 1.00 86.44 132 VAL A O 1
ATOM 1106 N N . ALA A 1 133 ? 3.815 0.825 -2.988 1.00 85.12 133 ALA A N 1
ATOM 1107 C CA . ALA A 1 133 ? 4.360 1.058 -1.656 1.00 85.12 133 ALA A CA 1
ATOM 1108 C C . ALA A 1 133 ? 3.649 2.196 -0.908 1.00 85.12 133 ALA A C 1
ATOM 1110 O O . ALA A 1 133 ? 3.314 2.025 0.264 1.00 85.12 133 ALA A O 1
ATOM 1111 N N . PHE A 1 134 ? 3.332 3.310 -1.578 1.00 84.69 134 PHE A N 1
ATOM 1112 C CA . PHE A 1 134 ? 2.556 4.398 -0.976 1.00 84.69 134 PHE A CA 1
ATOM 1113 C C . PHE A 1 134 ? 1.155 3.962 -0.549 1.00 84.69 134 PHE A C 1
ATOM 1115 O O . PHE A 1 134 ? 0.701 4.352 0.526 1.00 84.69 134 PHE A O 1
ATOM 1122 N N . LEU A 1 135 ? 0.477 3.128 -1.343 1.00 86.56 135 LEU A N 1
ATOM 1123 C CA . LEU A 1 135 ? -0.833 2.591 -0.972 1.00 86.56 135 LEU A CA 1
ATOM 1124 C C . LEU A 1 135 ? -0.746 1.730 0.297 1.00 86.56 135 LEU A C 1
ATOM 1126 O O . LEU A 1 135 ? -1.578 1.857 1.196 1.00 86.56 135 LEU A O 1
ATOM 1130 N N . PHE A 1 136 ? 0.271 0.874 0.395 1.00 83.94 136 PHE A N 1
ATOM 1131 C CA . PHE A 1 136 ? 0.482 0.052 1.586 1.00 83.94 136 PHE A CA 1
ATOM 1132 C C . PHE A 1 136 ? 0.882 0.887 2.807 1.00 83.94 136 PHE A C 1
ATOM 1134 O O . PHE A 1 136 ? 0.376 0.637 3.902 1.00 83.94 136 PHE A O 1
ATOM 1141 N N . ALA A 1 137 ? 1.720 1.911 2.628 1.00 83.56 137 ALA A N 1
ATOM 1142 C CA . ALA A 1 137 ? 2.052 2.867 3.682 1.00 83.56 137 ALA A CA 1
ATOM 1143 C C . ALA A 1 137 ? 0.800 3.605 4.182 1.00 83.56 137 ALA A C 1
ATOM 1145 O O . ALA A 1 137 ? 0.572 3.687 5.391 1.00 83.56 137 ALA A O 1
ATOM 1146 N N . PHE A 1 138 ? -0.059 4.052 3.258 1.00 85.00 138 PHE A N 1
ATOM 1147 C CA . PHE A 1 138 ? -1.355 4.657 3.561 1.00 85.00 138 PHE A CA 1
ATOM 1148 C C . PHE A 1 138 ? -2.239 3.730 4.376 1.00 85.00 138 PHE A C 1
ATOM 1150 O O . PHE A 1 138 ? -2.687 4.100 5.459 1.00 85.00 138 PHE A O 1
ATOM 1157 N N . MET A 1 139 ? -2.451 2.507 3.893 1.00 85.38 139 MET A N 1
ATOM 1158 C CA . MET A 1 139 ? -3.276 1.518 4.578 1.00 85.38 139 MET A CA 1
ATOM 1159 C C . MET A 1 139 ? -2.760 1.240 5.995 1.00 85.38 139 MET A C 1
ATOM 1161 O O . MET A 1 139 ? -3.549 1.135 6.935 1.00 85.38 139 MET A O 1
ATOM 1165 N N . HIS A 1 140 ? -1.441 1.160 6.168 1.00 79.62 140 HIS A N 1
ATOM 1166 C CA . HIS A 1 140 ? -0.820 0.889 7.460 1.00 79.62 140 HIS A CA 1
ATOM 1167 C C . HIS A 1 140 ? -1.007 2.032 8.463 1.00 79.62 140 HIS A C 1
ATOM 1169 O O . HIS A 1 140 ? -1.465 1.807 9.587 1.00 79.62 140 HIS A O 1
ATOM 1175 N N . ILE A 1 141 ? -0.707 3.268 8.055 1.00 82.62 141 ILE A N 1
ATOM 1176 C CA . ILE A 1 141 ? -0.883 4.462 8.896 1.00 82.62 141 ILE A CA 1
ATOM 1177 C C . ILE A 1 141 ? -2.366 4.663 9.224 1.00 82.62 141 ILE A C 1
ATOM 1179 O O . ILE A 1 141 ? -2.727 4.884 10.383 1.00 82.62 141 ILE A O 1
ATOM 1183 N N . TYR A 1 142 ? -3.238 4.492 8.230 1.00 85.44 142 TYR A N 1
ATOM 1184 C CA . TYR A 1 142 ? -4.684 4.568 8.405 1.00 85.44 142 TYR A CA 1
ATOM 1185 C C . TYR A 1 142 ? -5.187 3.546 9.430 1.00 85.44 142 TYR A C 1
ATOM 1187 O O . TYR A 1 142 ? -5.907 3.906 10.360 1.00 85.44 142 TYR A O 1
ATOM 1195 N N . THR A 1 143 ? -4.747 2.289 9.332 1.00 85.25 143 THR A N 1
ATOM 1196 C CA . THR A 1 143 ? -5.136 1.225 10.272 1.00 85.25 143 THR A CA 1
ATOM 1197 C C . THR A 1 143 ? -4.678 1.538 11.700 1.00 85.25 143 THR A C 1
ATOM 1199 O O . THR A 1 143 ? -5.444 1.357 12.649 1.00 85.25 143 THR A O 1
ATOM 1202 N N . LYS A 1 144 ? -3.466 2.084 11.876 1.00 83.25 144 LYS A N 1
ATOM 1203 C CA . LYS A 1 144 ? -2.969 2.531 13.189 1.00 83.25 144 LYS A CA 1
ATOM 1204 C C . LYS A 1 144 ? -3.812 3.657 13.785 1.00 83.25 144 LYS A C 1
ATOM 1206 O O . LYS A 1 144 ? -4.082 3.632 14.983 1.00 83.25 144 LYS A O 1
ATOM 1211 N N . HIS A 1 145 ? -4.238 4.630 12.980 1.00 85.19 145 HIS A N 1
ATOM 1212 C CA . HIS A 1 145 ? -5.118 5.717 13.430 1.00 85.19 145 HIS A CA 1
ATOM 1213 C C . HIS A 1 145 ? -6.572 5.280 13.642 1.00 85.19 145 HIS A C 1
ATOM 1215 O O . HIS A 1 145 ? -7.278 5.887 14.449 1.00 85.19 145 HIS A O 1
ATOM 1221 N N . LEU A 1 146 ? -7.019 4.215 12.977 1.00 87.81 146 LEU A N 1
ATOM 1222 C CA . LEU A 1 146 ? -8.345 3.637 13.175 1.00 87.81 146 LEU A CA 1
ATOM 1223 C C . LEU A 1 146 ? -8.435 2.833 14.485 1.00 87.81 146 LEU A C 1
ATOM 1225 O O . LEU A 1 146 ? -9.474 2.828 15.141 1.00 87.81 146 LEU A O 1
ATOM 1229 N N . LEU A 1 147 ? -7.340 2.201 14.912 1.00 87.75 147 LEU A N 1
ATOM 1230 C CA . LEU A 1 147 ? -7.284 1.373 16.121 1.00 87.75 147 LEU A CA 1
ATOM 1231 C C . LEU A 1 147 ? -7.796 2.085 17.397 1.00 87.75 147 LEU A C 1
ATOM 1233 O O . LEU A 1 147 ? -8.719 1.555 18.020 1.00 87.75 147 LEU A O 1
ATOM 1237 N N . PRO A 1 148 ? -7.320 3.284 17.796 1.00 87.38 148 PRO A N 1
ATOM 1238 C CA . PRO A 1 148 ? -7.838 3.968 18.988 1.00 87.38 148 PRO A CA 1
ATOM 1239 C C . PRO A 1 148 ? -9.325 4.328 18.869 1.00 87.38 148 PRO A C 1
ATOM 1241 O O . PRO A 1 148 ? -10.057 4.263 19.857 1.00 87.38 148 PRO A O 1
ATOM 1244 N N . LEU A 1 149 ? -9.790 4.655 17.661 1.00 89.19 149 LEU A N 1
ATOM 1245 C CA . LEU A 1 149 ? -11.193 4.959 17.393 1.00 89.19 149 LEU A CA 1
ATOM 1246 C C . LEU A 1 149 ? -12.064 3.711 17.576 1.00 89.19 149 LEU A C 1
ATOM 1248 O O . LEU A 1 149 ? -13.071 3.764 18.278 1.00 89.19 149 LEU A O 1
ATOM 1252 N N . THR A 1 150 ? -11.637 2.567 17.035 1.00 89.88 150 THR A N 1
ATOM 1253 C CA . THR A 1 150 ? -12.349 1.291 17.217 1.00 89.88 150 THR A CA 1
ATOM 1254 C C . THR A 1 150 ? -12.385 0.848 18.676 1.00 89.88 150 THR A C 1
ATOM 1256 O O . THR A 1 150 ? -13.440 0.429 19.145 1.00 89.88 150 THR A O 1
ATOM 1259 N N . LEU A 1 151 ? -11.285 1.001 19.424 1.00 91.94 151 LEU A N 1
ATOM 1260 C CA . LEU A 1 151 ? -11.248 0.696 20.856 1.00 91.94 151 LEU A CA 1
ATOM 1261 C C . LEU A 1 151 ? -12.184 1.606 21.658 1.00 91.94 151 LEU A C 1
ATOM 1263 O O . LEU A 1 151 ? -12.896 1.116 22.532 1.00 91.94 151 LEU A O 1
ATOM 1267 N N . SER A 1 152 ? -12.222 2.903 21.342 1.00 89.00 152 SER A N 1
ATOM 1268 C CA . SER A 1 152 ? -13.130 3.862 21.979 1.00 89.00 152 SER A CA 1
ATOM 1269 C C . SER A 1 152 ? -14.599 3.501 21.727 1.00 89.00 152 SER A C 1
ATOM 1271 O O . SER A 1 152 ? -15.382 3.378 22.670 1.00 89.00 152 SER A O 1
ATOM 1273 N N . CYS A 1 153 ? -14.969 3.232 20.469 1.00 89.88 153 CYS A N 1
ATOM 1274 C CA . CYS A 1 153 ? -16.325 2.815 20.109 1.00 89.88 153 CYS A CA 1
ATOM 1275 C C . CYS A 1 153 ? -16.709 1.462 20.727 1.00 89.88 153 CYS A C 1
ATOM 1277 O O . CYS A 1 153 ? -17.842 1.296 21.181 1.00 89.88 153 CYS A O 1
ATOM 1279 N N . LEU A 1 154 ? -15.779 0.503 20.775 1.00 92.38 154 LEU A N 1
ATOM 1280 C CA . LEU A 1 154 ? -16.000 -0.802 21.396 1.00 92.38 154 LEU A CA 1
ATOM 1281 C C . LEU A 1 154 ? -16.220 -0.663 22.903 1.00 92.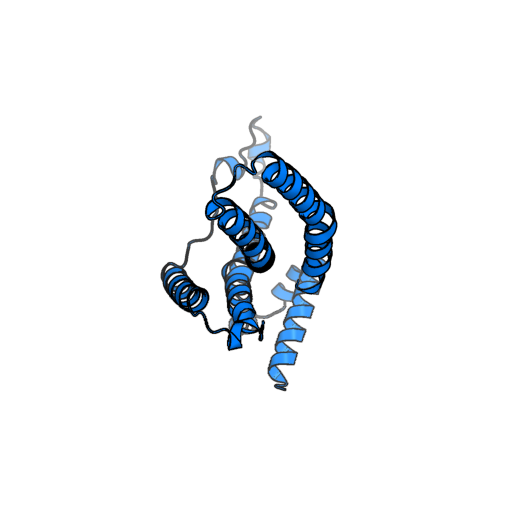38 154 LEU A C 1
ATOM 1283 O O . LEU A 1 154 ? -17.173 -1.227 23.433 1.00 92.38 154 LEU A O 1
ATOM 1287 N N . PHE A 1 155 ? -15.367 0.102 23.587 1.00 90.25 155 PHE A N 1
ATOM 1288 C CA . PHE A 1 155 ? -15.506 0.367 25.016 1.00 90.25 155 PHE A CA 1
ATOM 1289 C C . PHE A 1 155 ? -16.846 1.041 25.317 1.00 90.25 155 PHE A C 1
ATOM 1291 O O . PHE A 1 155 ? -17.585 0.576 26.184 1.00 90.25 155 PHE A O 1
ATOM 1298 N N . TYR A 1 156 ? -17.205 2.061 24.532 1.00 89.62 156 TYR A N 1
ATOM 1299 C CA . TYR A 1 156 ? -18.506 2.718 24.614 1.00 89.62 156 TYR A CA 1
ATOM 1300 C C . TYR A 1 156 ? -19.650 1.704 24.471 1.00 89.62 156 TYR A C 1
ATOM 1302 O O . TYR A 1 156 ? -20.505 1.612 25.347 1.00 89.62 156 TYR A O 1
ATOM 1310 N N . TYR A 1 157 ? -19.634 0.865 23.435 1.00 87.88 157 TYR A N 1
ATOM 1311 C CA . TYR A 1 157 ? -20.651 -0.170 23.243 1.00 87.88 157 TYR A CA 1
ATOM 1312 C C . TYR A 1 157 ? -20.736 -1.157 24.422 1.00 87.88 157 TYR A C 1
ATOM 1314 O O . TYR A 1 157 ? -21.833 -1.450 24.901 1.00 87.88 157 TYR A O 1
ATOM 1322 N N . LEU A 1 158 ? -19.599 -1.643 24.928 1.00 89.56 158 LEU A N 1
ATOM 1323 C CA . LEU A 1 158 ? -19.561 -2.600 26.037 1.00 89.56 158 LEU A CA 1
ATOM 1324 C C . LEU A 1 158 ? -20.125 -2.003 27.336 1.00 89.56 158 LEU A C 1
ATOM 1326 O O . LEU A 1 158 ? -20.916 -2.666 28.007 1.00 89.56 158 LEU A O 1
ATOM 1330 N N . CYS A 1 159 ? -19.798 -0.750 27.667 1.00 86.00 159 CYS A N 1
ATOM 1331 C CA . CYS A 1 159 ? -20.338 -0.072 28.850 1.00 86.00 159 CYS A CA 1
ATOM 1332 C C . CYS A 1 159 ? -21.874 -0.009 28.840 1.00 86.00 159 CYS A C 1
ATOM 1334 O O . CYS A 1 159 ? -22.518 -0.316 29.847 1.00 86.00 159 CYS A O 1
ATOM 1336 N N . TYR A 1 160 ? -22.474 0.333 27.697 1.00 83.69 160 TYR A N 1
ATOM 1337 C CA . TYR A 1 160 ? -23.934 0.381 27.565 1.00 83.69 160 TYR A CA 1
ATOM 1338 C C . TYR A 1 160 ? -24.560 -1.015 27.489 1.00 83.69 160 TYR A C 1
ATOM 1340 O O . TYR A 1 160 ? -25.660 -1.218 27.995 1.00 83.69 160 TYR A O 1
ATOM 1348 N N . ARG A 1 161 ? -23.854 -2.007 26.932 1.00 82.38 161 ARG A N 1
ATOM 1349 C CA . ARG A 1 161 ? -24.354 -3.384 26.818 1.00 82.38 161 ARG A CA 1
ATOM 1350 C C . ARG A 1 161 ? -24.472 -4.112 28.160 1.00 82.38 161 ARG A C 1
ATOM 1352 O O . ARG A 1 161 ? -25.374 -4.943 28.300 1.00 82.38 161 ARG A O 1
ATOM 1359 N N . PHE A 1 162 ? -23.562 -3.851 29.102 1.00 81.31 162 PHE A N 1
ATOM 1360 C CA . PHE A 1 162 ? -23.566 -4.455 30.445 1.00 81.31 162 PHE A CA 1
ATOM 1361 C C . PHE A 1 162 ? -24.380 -3.658 31.475 1.00 81.31 162 PHE A C 1
ATOM 1363 O O . PHE A 1 162 ? -24.636 -4.149 32.575 1.00 81.31 162 PHE A O 1
ATOM 1370 N N . THR A 1 163 ? -24.830 -2.453 31.128 1.00 78.81 163 THR A N 1
ATOM 1371 C CA . THR A 1 163 ? -25.716 -1.661 31.983 1.00 78.81 163 THR A CA 1
ATOM 1372 C C . THR A 1 163 ? -27.136 -2.236 31.934 1.00 78.81 163 THR A C 1
ATOM 1374 O O . THR A 1 163 ? -27.717 -2.395 30.868 1.00 78.81 163 THR A O 1
ATOM 1377 N N . SER A 1 164 ? -27.713 -2.561 33.097 1.00 67.12 164 SER A N 1
ATOM 1378 C CA . SER A 1 164 ? -29.037 -3.212 33.205 1.00 67.12 164 SER A CA 1
ATOM 1379 C C . SER A 1 164 ? -30.238 -2.258 33.058 1.00 67.12 164 SER A C 1
ATOM 1381 O O . SER A 1 164 ? -31.382 -2.699 33.135 1.00 67.12 164 SER A O 1
ATOM 1383 N N . ALA A 1 165 ? -30.006 -0.956 32.863 1.00 71.06 165 ALA A N 1
ATOM 1384 C CA . ALA A 1 165 ? -31.055 0.053 32.716 1.00 71.06 165 ALA A CA 1
ATOM 1385 C C . ALA A 1 165 ? -31.363 0.351 31.231 1.00 71.06 165 ALA A C 1
ATOM 1387 O O . ALA A 1 165 ? -30.443 0.364 30.412 1.00 71.06 165 ALA A O 1
ATOM 1388 N N . PRO A 1 166 ? -32.625 0.645 30.858 1.00 62.28 166 PRO A N 1
ATOM 1389 C CA . PRO A 1 166 ? -32.990 0.988 29.484 1.00 62.28 166 PRO A CA 1
ATOM 1390 C C . PRO A 1 166 ? -32.514 2.407 29.125 1.00 62.28 166 PRO A C 1
ATOM 1392 O O . PRO A 1 166 ? -33.211 3.392 29.357 1.00 62.28 166 PRO A O 1
ATOM 1395 N N . THR A 1 167 ? -31.322 2.522 28.535 1.00 75.50 167 THR A N 1
ATOM 1396 C CA . THR A 1 167 ? -30.662 3.803 28.199 1.00 75.50 167 THR A CA 1
ATOM 1397 C C . THR A 1 167 ? -30.507 4.037 26.690 1.00 75.50 167 THR A C 1
ATOM 1399 O O . THR A 1 167 ? -29.582 4.708 26.238 1.00 75.50 167 THR A O 1
ATOM 1402 N N . TRP A 1 168 ? -31.442 3.530 25.877 1.00 79.69 168 TRP A N 1
ATOM 1403 C CA . TRP A 1 168 ? -31.369 3.615 24.407 1.00 79.69 168 TRP A CA 1
ATOM 1404 C C . TRP A 1 168 ? -31.248 5.051 23.865 1.00 79.69 168 TRP A C 1
ATOM 1406 O O . TRP A 1 168 ? -30.464 5.303 22.954 1.00 79.69 168 TRP A O 1
ATOM 1416 N N . LYS A 1 169 ? -31.975 6.017 24.448 1.00 82.88 169 LYS A N 1
ATOM 1417 C CA . LYS A 1 169 ? -31.875 7.434 24.042 1.00 82.88 169 LYS A CA 1
ATOM 1418 C C . LYS A 1 169 ? -30.478 8.015 24.286 1.00 82.88 169 LYS A C 1
ATOM 1420 O O . LYS A 1 169 ? -29.916 8.624 23.386 1.00 82.88 169 LYS A O 1
ATOM 1425 N N . GLN A 1 170 ? -29.904 7.768 25.464 1.00 82.81 170 GLN A N 1
ATOM 1426 C CA . GLN A 1 170 ? -28.569 8.260 25.833 1.00 82.81 170 GLN A CA 1
ATOM 1427 C C . GLN A 1 170 ? -27.470 7.636 24.965 1.00 82.81 170 GLN A C 1
ATOM 1429 O O . GLN A 1 170 ? -26.501 8.305 24.610 1.00 82.81 170 GLN A O 1
ATOM 1434 N N . TYR A 1 171 ? -27.644 6.369 24.580 1.00 85.69 171 TYR A N 1
ATOM 1435 C CA . TYR A 1 171 ? -26.750 5.695 23.645 1.00 85.69 171 TYR A CA 1
ATOM 1436 C C . TYR A 1 171 ? -26.751 6.365 22.260 1.00 85.69 171 TYR A C 1
ATOM 1438 O O . TYR A 1 171 ? -25.692 6.664 21.713 1.00 85.69 171 TYR A O 1
ATOM 1446 N N . MET A 1 172 ? -27.933 6.657 21.705 1.00 87.25 172 MET A N 1
ATOM 1447 C CA . MET A 1 172 ? -28.048 7.321 20.399 1.00 87.25 172 MET A CA 1
ATOM 1448 C C . MET A 1 172 ? -27.499 8.755 20.418 1.00 87.25 172 MET A C 1
ATOM 1450 O O . MET A 1 172 ? -26.829 9.166 19.471 1.00 87.25 172 MET A O 1
ATOM 1454 N N . GLU A 1 173 ? -27.737 9.505 21.499 1.00 88.12 173 GLU A N 1
ATOM 1455 C CA . GLU A 1 173 ? -27.186 10.855 21.681 1.00 88.12 173 GLU A CA 1
ATOM 1456 C C . GLU A 1 173 ? -25.653 10.839 21.762 1.00 88.12 173 GLU A C 1
ATOM 1458 O O . GLU A 1 173 ? -24.987 11.620 21.083 1.00 88.12 173 GLU A O 1
ATOM 1463 N N . GLY A 1 174 ? -25.067 9.912 22.527 1.00 87.19 174 GLY A N 1
ATOM 1464 C CA . GLY A 1 174 ? -23.612 9.789 22.608 1.00 87.19 174 GLY A CA 1
ATOM 1465 C C . GLY A 1 174 ? -22.977 9.320 21.296 1.00 87.19 174 GLY A C 1
ATOM 1466 O O . GLY A 1 174 ? -21.910 9.812 20.931 1.00 87.19 174 GLY A O 1
ATOM 1467 N N . LEU A 1 175 ? -23.649 8.450 20.533 1.00 87.94 175 LEU A N 1
ATOM 1468 C CA . LEU A 1 175 ? -23.183 8.039 19.206 1.00 87.94 175 LEU A CA 1
ATOM 1469 C C . LEU A 1 175 ? -23.117 9.227 18.231 1.00 87.94 175 LEU A C 1
ATOM 1471 O O . LEU A 1 175 ? -22.171 9.329 17.450 1.00 87.94 175 LEU A O 1
ATOM 1475 N N . ALA A 1 176 ? -24.081 10.151 18.310 1.00 89.31 176 ALA A N 1
ATOM 1476 C CA . ALA A 1 176 ? -24.076 11.376 17.513 1.00 89.31 176 ALA A CA 1
ATOM 1477 C C . ALA A 1 176 ? -22.893 12.289 17.878 1.00 89.31 176 ALA A C 1
ATOM 1479 O O . ALA A 1 176 ? -22.203 12.784 16.986 1.00 89.31 176 ALA A O 1
ATOM 1480 N N . VAL A 1 177 ? -22.603 12.456 19.174 1.00 90.69 177 VAL A N 1
ATOM 1481 C CA . VAL A 1 177 ? -21.440 13.232 19.643 1.00 90.69 177 VAL A CA 1
ATOM 1482 C C . VAL A 1 177 ? -20.130 12.601 19.170 1.00 90.69 177 VAL A C 1
ATOM 1484 O O . VAL A 1 177 ? -19.269 13.307 18.650 1.00 90.69 177 VAL A O 1
ATOM 1487 N N . ILE A 1 178 ? -19.992 11.275 19.276 1.00 90.75 178 ILE A N 1
ATOM 1488 C CA . ILE A 1 178 ? -18.815 10.555 18.768 1.00 90.75 178 ILE A CA 1
ATOM 1489 C C . ILE A 1 178 ? -18.674 10.775 17.259 1.00 90.75 178 ILE A C 1
ATOM 1491 O O . ILE A 1 178 ? -17.582 11.103 16.803 1.00 90.75 178 ILE A O 1
ATOM 1495 N N . GLY A 1 179 ? -19.764 10.670 16.493 1.00 89.69 179 GLY A N 1
ATOM 1496 C CA . GLY A 1 179 ? -19.758 10.933 15.052 1.00 89.69 179 GLY A CA 1
ATOM 1497 C C . GLY A 1 179 ? -19.221 12.326 14.707 1.00 89.69 179 GLY A C 1
ATOM 1498 O O . GLY A 1 179 ? -18.344 12.453 13.853 1.00 89.69 179 GLY A O 1
ATOM 1499 N N . VAL A 1 180 ? -19.666 13.361 15.425 1.00 92.19 180 VAL A N 1
ATOM 1500 C CA . VAL A 1 180 ? -19.150 14.732 15.260 1.00 92.19 180 VAL A CA 1
ATOM 1501 C C . VAL A 1 180 ? -17.669 14.816 15.634 1.00 92.19 180 VAL A C 1
ATOM 1503 O O . VAL A 1 180 ? -16.882 15.386 14.882 1.00 92.19 180 VAL A O 1
ATOM 1506 N N . CYS A 1 181 ? -17.249 14.210 16.747 1.00 89.56 181 CYS A N 1
ATOM 1507 C CA . CYS A 1 181 ? -15.844 14.206 17.153 1.00 89.56 181 CYS A CA 1
ATOM 1508 C C . CYS A 1 181 ? -14.932 13.522 16.123 1.00 89.56 181 CYS A C 1
ATOM 1510 O O . CYS A 1 181 ? -13.821 13.990 15.878 1.00 89.56 181 CYS A O 1
ATOM 1512 N N . VAL A 1 182 ? -15.393 12.444 15.487 1.00 90.69 182 VAL A N 1
ATOM 1513 C CA . VAL A 1 182 ? -14.637 11.759 14.432 1.00 90.69 182 VAL A CA 1
ATOM 1514 C C . VAL A 1 182 ? -14.461 12.665 13.213 1.00 90.69 182 VAL A C 1
ATOM 1516 O O . VAL A 1 182 ? -13.352 12.799 12.697 1.00 90.69 182 VAL A O 1
ATOM 1519 N N . VAL A 1 183 ? -15.521 13.346 12.780 1.00 90.50 183 VAL A N 1
ATOM 1520 C CA . VAL A 1 183 ? -15.451 14.243 11.617 1.00 90.50 183 VAL A CA 1
ATOM 1521 C C . VAL A 1 183 ? -14.607 15.487 11.910 1.00 90.50 183 VAL A C 1
ATOM 1523 O O . VAL A 1 183 ? -13.805 15.886 11.072 1.00 90.50 183 VAL A O 1
ATOM 1526 N N . CYS A 1 184 ? -14.748 16.090 13.093 1.00 91.75 184 CYS A N 1
ATOM 1527 C CA . CYS A 1 184 ? -14.095 17.358 13.427 1.00 91.75 184 CYS A CA 1
ATOM 1528 C C . CYS A 1 184 ? -12.660 17.216 13.946 1.00 91.75 184 CYS A C 1
ATOM 1530 O O . CYS A 1 184 ? -11.859 18.120 13.731 1.00 91.75 184 CYS A O 1
ATOM 1532 N N . PHE A 1 185 ? -12.321 16.123 14.636 1.00 89.50 185 PHE A N 1
ATOM 1533 C CA . PHE A 1 185 ? -10.988 15.943 15.221 1.00 89.50 185 PHE A CA 1
ATOM 1534 C C . PHE A 1 185 ? -10.196 14.844 14.526 1.00 89.50 185 PHE A C 1
ATOM 1536 O O . PHE A 1 185 ? -9.063 15.084 14.117 1.00 89.50 185 PHE A O 1
ATOM 1543 N N . TRP A 1 186 ? -10.774 13.653 14.357 1.00 89.62 186 TRP A N 1
ATOM 1544 C CA . TRP A 1 186 ? -10.032 12.526 13.786 1.00 89.62 186 TRP A CA 1
ATOM 1545 C C . TRP A 1 186 ? -9.712 12.739 12.301 1.00 89.62 186 TRP A C 1
ATOM 1547 O O . TRP A 1 186 ? -8.563 12.559 11.905 1.00 89.62 186 TRP A O 1
ATOM 1557 N N . GLY A 1 187 ? -10.676 13.204 11.499 1.00 87.25 187 GLY A N 1
ATOM 1558 C CA . GLY A 1 187 ? -10.468 13.488 10.073 1.00 87.25 187 GLY A CA 1
ATOM 1559 C C . GLY A 1 187 ? -9.347 14.509 9.817 1.00 87.25 187 GLY A C 1
ATOM 1560 O O . GLY A 1 187 ? -8.375 14.181 9.134 1.00 87.25 187 GLY A O 1
ATOM 1561 N N . PRO A 1 188 ? -9.412 15.721 10.400 1.00 90.88 188 PRO A N 1
ATOM 1562 C CA . PRO A 1 188 ? -8.349 16.715 10.271 1.00 90.88 188 PRO A CA 1
ATOM 1563 C C . PRO A 1 188 ? -7.017 16.261 10.869 1.00 90.88 188 PRO A C 1
ATOM 1565 O O . PRO A 1 188 ? -5.973 16.519 10.277 1.00 90.88 188 PRO A O 1
ATOM 1568 N N . SER A 1 189 ? -7.031 15.546 12.000 1.00 85.56 189 SER A N 1
ATOM 1569 C CA . SER A 1 189 ? -5.805 14.987 12.580 1.00 85.56 189 SER A CA 1
ATOM 1570 C C . SER A 1 189 ? -5.131 14.014 11.615 1.00 85.56 189 SER A C 1
ATOM 1572 O O . SER A 1 189 ? -3.925 14.109 11.406 1.00 85.56 189 SER A O 1
ATOM 1574 N N . PHE A 1 190 ? -5.894 13.115 10.986 1.00 86.38 190 PHE A N 1
ATOM 1575 C CA . PHE A 1 190 ? -5.367 12.178 9.994 1.00 86.38 190 PHE A CA 1
ATOM 1576 C C . PHE A 1 190 ? -4.781 12.912 8.779 1.00 86.38 190 PHE A C 1
ATOM 1578 O O . PHE A 1 190 ? -3.655 12.629 8.377 1.00 86.38 190 PHE A O 1
ATOM 1585 N N . LEU A 1 191 ? -5.504 13.900 8.240 1.00 85.31 191 LEU A N 1
ATOM 1586 C CA . LEU A 1 191 ? -5.056 14.690 7.086 1.00 85.31 191 LEU A CA 1
ATOM 1587 C C . LEU A 1 191 ? -3.777 15.494 7.353 1.00 85.31 191 LEU A C 1
ATOM 1589 O O . LEU A 1 191 ? -3.036 15.778 6.419 1.00 85.31 191 LEU A O 1
ATOM 1593 N N . VAL A 1 192 ? -3.513 15.867 8.605 1.00 84.81 192 VAL A N 1
ATOM 1594 C CA . VAL A 1 192 ? -2.288 16.578 9.002 1.00 84.81 192 VAL A CA 1
ATOM 1595 C C . VAL A 1 192 ? -1.133 15.616 9.297 1.00 84.81 192 VAL A C 1
ATOM 1597 O O . VAL A 1 192 ? 0.024 15.961 9.055 1.00 84.81 192 VAL A O 1
ATOM 1600 N N . CYS A 1 193 ? -1.417 14.430 9.835 1.00 80.81 193 CYS A N 1
ATOM 1601 C CA . CYS A 1 193 ? -0.401 13.417 10.123 1.00 80.81 193 CYS A CA 1
ATOM 1602 C C . CYS A 1 193 ? 0.108 12.733 8.850 1.00 80.81 193 CYS A C 1
ATOM 1604 O O . CYS A 1 193 ? 1.310 12.527 8.721 1.00 80.81 193 CYS A O 1
ATOM 1606 N N . TRP A 1 194 ? -0.774 12.460 7.886 1.00 79.94 194 TRP A N 1
ATOM 1607 C CA . TRP A 1 194 ? -0.419 11.756 6.653 1.00 79.94 194 TRP A CA 1
ATOM 1608 C C . TRP A 1 194 ? 0.751 12.400 5.876 1.00 79.94 194 TRP A C 1
ATOM 1610 O O . TRP A 1 194 ? 1.740 11.706 5.659 1.00 79.94 194 TRP A O 1
ATOM 1620 N N . PRO A 1 195 ? 0.738 13.712 5.551 1.00 75.56 195 PRO A N 1
ATOM 1621 C CA . PRO A 1 195 ? 1.824 14.353 4.807 1.00 75.56 195 PRO A CA 1
ATOM 1622 C C . PRO A 1 195 ? 3.139 14.482 5.583 1.00 75.56 195 PRO A C 1
ATOM 1624 O O . PRO A 1 195 ? 4.130 14.919 5.013 1.00 75.56 195 PRO A O 1
ATOM 1627 N N . ARG A 1 196 ? 3.143 14.226 6.899 1.00 71.44 196 ARG A N 1
ATOM 1628 C CA . ARG A 1 196 ? 4.362 14.280 7.724 1.00 71.44 196 ARG A CA 1
ATOM 1629 C C . ARG A 1 196 ? 5.091 12.942 7.776 1.00 71.44 196 ARG A C 1
ATOM 1631 O O . ARG A 1 196 ? 6.286 12.934 8.052 1.00 71.44 196 ARG A O 1
ATOM 1638 N N . ASP A 1 197 ? 4.366 11.852 7.547 1.00 60.91 197 ASP A N 1
ATOM 1639 C CA . ASP A 1 197 ? 4.894 10.490 7.588 1.00 60.91 197 ASP A CA 1
ATOM 1640 C C . ASP A 1 197 ? 5.251 9.948 6.188 1.00 60.91 197 ASP A C 1
ATOM 1642 O O . ASP A 1 197 ? 5.983 8.959 6.097 1.00 60.91 197 ASP A O 1
ATOM 1646 N N . THR A 1 198 ? 4.753 10.582 5.115 1.00 53.69 198 THR A N 1
ATOM 1647 C CA . THR A 1 198 ? 5.163 10.354 3.713 1.00 53.69 198 THR A CA 1
ATOM 1648 C C . THR A 1 198 ? 6.261 11.307 3.283 1.00 53.69 198 THR A C 1
ATOM 1650 O O . THR A 1 198 ? 7.257 10.824 2.705 1.00 53.69 198 THR A O 1
#

Foldseek 3Di:
DDPVVVVVVVVVVVLVVCVVVVNNVVVVVVDDPVVVVVDPAQQQVVVVVVVVVVVVCQVPPDDDPVQVPDPDRDGPCNVDPDDDDDDDPVCVVVLVVVVVVVVPPPPVVVVVVVPPCVVSLVNCCSNVNDVVSLVVVLVVLVVVLVVVLVVVVVVLVVVVVPDPDPCVVVSVVVVVVSVVCCVPPSVVVSVVVSVVSD